Protein AF-A0A509ENN7-F1 (afdb_monomer_lite)

Radius of gyration: 26.58 Å; chains: 1; bounding box: 82×74×57 Å

Organism: NCBI:txid2584084

Foldseek 3Di:
DDDDDDDDDDDDDDDDDDDDDDDDDDDDDDDDDPDPPPPPDPDPDDDDDDDQPLLVLLVVLQVLQLVVLVPDPVSVVCNVVSLVVSLVVLVPDQLLSQLDPSNLLSLLLSCLVPNPQPSLVVNVVSVNHDPVSNLVSVLSNCLRVVVLVSNLVSLVVDQLVPDPLSRSLSSLQSNLVSCCVPCVVSSLVSLVRSCVSHPSGVSVVSSLVVNLVSCVVVVVVVVNVVSVVD

Secondary structure (DSSP, 8-state):
-------------------PPPPPP------------PPPPP-PPPP-PPPPHHHHHHHHHHHHHHHHHTT-HHHHHHHHHHHHHHHHHHTTS-GGGGGSHHHHHHHHHHIIIII-SHHHHHHHHTT---TTTHHHHHHHHHHHTT-HHHHHHHHTTS-GGGS-HHHHHHHHHHHHHHHTTT-HHHHHHHHHHHHHHSTTSHHHHHHHHHHHHHHHHHT-HHHHHHHHT-

Structure (mmCIF, N/CA/C/O backbone):
data_AF-A0A509ENN7-F1
#
_entry.id   AF-A0A509ENN7-F1
#
loop_
_atom_site.group_PDB
_atom_site.id
_atom_site.type_symbol
_atom_site.label_atom_id
_atom_site.label_alt_id
_atom_site.label_comp_id
_atom_site.label_asym_id
_atom_site.label_entity_id
_atom_site.label_seq_id
_atom_site.pdbx_PDB_ins_code
_atom_site.Cartn_x
_atom_site.Cartn_y
_atom_site.Cartn_z
_atom_site.occupancy
_atom_site.B_iso_or_equiv
_atom_site.auth_seq_id
_atom_site.auth_comp_id
_atom_site.auth_asym_id
_atom_site.auth_atom_id
_atom_site.pdbx_PDB_model_num
ATOM 1 N N . MET A 1 1 ? 65.511 -5.792 -31.945 1.00 46.94 1 MET A N 1
ATOM 2 C CA . MET A 1 1 ? 65.441 -7.200 -31.490 1.00 46.94 1 MET A CA 1
ATOM 3 C C . MET A 1 1 ? 64.075 -7.771 -31.849 1.00 46.94 1 MET A C 1
ATOM 5 O O . MET A 1 1 ? 63.072 -7.133 -31.563 1.00 46.94 1 MET A O 1
ATOM 9 N N . ARG A 1 2 ? 64.055 -8.905 -32.562 1.00 41.91 2 ARG A N 1
ATOM 10 C CA . ARG A 1 2 ? 62.859 -9.688 -32.936 1.00 41.91 2 ARG A CA 1
ATOM 11 C C . ARG A 1 2 ? 62.344 -10.512 -31.731 1.00 41.91 2 ARG A C 1
ATOM 13 O O . ARG A 1 2 ? 63.157 -10.821 -30.864 1.00 41.91 2 ARG A O 1
ATOM 20 N N . PRO A 1 3 ? 61.052 -10.899 -31.695 1.00 63.72 3 PRO A N 1
ATOM 21 C CA . PRO A 1 3 ? 60.453 -11.724 -30.637 1.00 63.72 3 PRO A CA 1
ATOM 22 C C . PRO A 1 3 ? 60.576 -13.235 -30.936 1.00 63.72 3 PRO A C 1
ATOM 24 O O . PRO A 1 3 ? 60.914 -13.611 -32.061 1.00 63.72 3 PRO A O 1
ATOM 27 N N . PRO A 1 4 ? 60.204 -14.110 -29.983 1.00 54.59 4 PRO A N 1
ATOM 28 C CA . PRO A 1 4 ? 59.212 -15.154 -30.304 1.00 54.59 4 PRO A CA 1
ATOM 29 C C . PRO A 1 4 ? 58.189 -15.343 -29.155 1.00 54.59 4 PRO A C 1
ATOM 31 O O . PRO A 1 4 ? 58.533 -15.189 -27.993 1.00 54.59 4 PRO A O 1
ATOM 34 N N . ARG A 1 5 ? 56.868 -15.464 -29.361 1.00 46.81 5 ARG A N 1
ATOM 35 C CA . ARG A 1 5 ? 56.013 -16.453 -30.067 1.00 46.81 5 ARG A CA 1
ATOM 36 C C . ARG A 1 5 ? 55.874 -17.835 -29.384 1.00 46.81 5 ARG A C 1
ATOM 38 O O . ARG A 1 5 ? 56.786 -18.643 -29.470 1.00 46.81 5 ARG A O 1
ATOM 45 N N . ARG A 1 6 ? 54.610 -18.112 -28.988 1.00 43.75 6 ARG A N 1
ATOM 46 C CA . ARG A 1 6 ? 53.888 -19.408 -28.825 1.00 43.75 6 ARG A CA 1
ATOM 47 C C . ARG A 1 6 ? 54.177 -20.154 -27.502 1.00 43.75 6 ARG A C 1
ATOM 49 O O . ARG A 1 6 ? 55.302 -20.153 -27.046 1.00 43.75 6 ARG A O 1
ATOM 56 N N . LEU A 1 7 ? 53.200 -20.741 -26.802 1.00 44.97 7 LEU A N 1
ATOM 57 C CA . LEU A 1 7 ? 52.234 -21.745 -27.263 1.00 44.97 7 LEU A CA 1
ATOM 58 C C . LEU A 1 7 ? 50.896 -21.698 -26.491 1.00 44.97 7 LEU A C 1
ATOM 60 O O . LEU A 1 7 ? 50.866 -21.562 -25.273 1.00 44.97 7 LEU A O 1
ATOM 64 N N . ILE A 1 8 ? 49.810 -21.917 -27.232 1.00 45.69 8 ILE A N 1
ATOM 65 C CA . ILE A 1 8 ? 48.502 -22.382 -26.756 1.00 45.69 8 ILE A CA 1
ATOM 66 C C . ILE A 1 8 ? 48.623 -23.882 -26.464 1.00 45.69 8 ILE A C 1
ATOM 68 O O . ILE A 1 8 ? 49.061 -24.612 -27.351 1.00 45.69 8 ILE A O 1
ATOM 72 N N . ILE A 1 9 ? 48.173 -24.348 -25.295 1.00 44.34 9 ILE A N 1
ATOM 73 C CA . ILE A 1 9 ? 47.721 -25.734 -25.102 1.00 44.34 9 ILE A CA 1
ATOM 74 C C . ILE A 1 9 ? 46.447 -25.714 -24.255 1.00 44.34 9 ILE A C 1
ATOM 76 O O . ILE A 1 9 ? 46.460 -25.381 -23.074 1.00 44.34 9 ILE A O 1
ATOM 80 N N . ALA A 1 10 ? 45.347 -26.091 -24.900 1.00 39.00 10 ALA A N 1
ATOM 81 C CA . ALA A 1 10 ? 44.116 -26.513 -24.264 1.00 39.00 10 ALA A CA 1
ATOM 82 C C . ALA A 1 10 ? 44.320 -27.879 -23.593 1.00 39.00 10 ALA A C 1
ATOM 84 O O . ALA A 1 10 ? 44.872 -28.788 -24.214 1.00 39.00 10 ALA A O 1
ATOM 85 N N . ARG A 1 11 ? 43.803 -28.061 -22.374 1.00 42.41 11 ARG A N 1
ATOM 86 C CA . ARG A 1 11 ? 43.434 -29.388 -21.872 1.00 42.41 11 ARG A CA 1
ATOM 87 C C . ARG A 1 11 ? 42.094 -29.348 -21.148 1.00 42.41 11 ARG A C 1
ATOM 89 O O . ARG A 1 11 ? 41.958 -28.849 -20.040 1.00 42.41 11 ARG A O 1
ATOM 96 N N . LEU A 1 12 ? 41.133 -29.907 -21.871 1.00 36.72 12 LEU A N 1
ATOM 97 C CA . LEU A 1 12 ? 39.909 -30.550 -21.426 1.00 36.72 12 LEU A CA 1
ATOM 98 C C . LEU A 1 12 ? 40.194 -31.486 -20.233 1.00 36.72 12 LEU A C 1
ATOM 100 O O . LEU A 1 12 ? 41.087 -32.328 -20.330 1.00 36.72 12 LEU A O 1
ATOM 104 N N . ALA A 1 13 ? 39.415 -31.388 -19.157 1.00 40.47 13 ALA A N 1
ATOM 105 C CA . ALA A 1 13 ? 39.250 -32.472 -18.190 1.00 40.47 13 ALA A CA 1
ATOM 106 C C . ALA A 1 13 ? 37.864 -32.370 -17.539 1.00 40.47 13 ALA A C 1
ATOM 108 O O . ALA A 1 13 ? 37.635 -31.629 -16.589 1.00 40.47 13 ALA A O 1
ATOM 109 N N . LEU A 1 14 ? 36.942 -33.119 -18.135 1.00 37.75 14 LEU A N 1
ATOM 110 C CA . LEU A 1 14 ? 35.661 -33.545 -17.595 1.00 37.75 14 LEU A CA 1
ATOM 111 C C . LEU A 1 14 ? 35.924 -34.459 -16.385 1.00 37.75 14 LEU A C 1
ATOM 113 O O . LEU A 1 14 ? 36.575 -35.489 -16.551 1.00 37.75 14 LEU A O 1
ATOM 117 N N . ILE A 1 15 ? 35.411 -34.128 -15.197 1.00 45.91 15 ILE A N 1
ATOM 118 C CA . ILE A 1 15 ? 35.249 -35.108 -14.114 1.00 45.91 15 ILE A CA 1
ATOM 119 C C . ILE A 1 15 ? 33.795 -35.078 -13.660 1.00 45.91 15 ILE A C 1
ATOM 121 O O . ILE A 1 15 ? 33.272 -34.066 -13.197 1.00 45.91 15 ILE A O 1
ATOM 125 N N . ALA A 1 16 ? 33.161 -36.220 -13.885 1.00 37.31 16 ALA A N 1
ATOM 126 C CA . ALA A 1 16 ? 31.793 -36.544 -13.564 1.00 37.31 16 ALA A CA 1
ATOM 127 C C . ALA A 1 16 ? 31.642 -36.974 -12.096 1.00 37.31 16 ALA A C 1
ATOM 129 O O . ALA A 1 16 ? 32.538 -37.591 -11.531 1.00 37.31 16 ALA A O 1
ATOM 130 N N . GLY A 1 17 ? 30.445 -36.728 -11.558 1.00 35.81 17 GLY A N 1
ATOM 131 C CA . GLY A 1 17 ? 29.729 -37.677 -10.706 1.00 35.81 17 GLY A CA 1
ATOM 132 C C . GLY A 1 17 ? 30.190 -37.826 -9.258 1.00 35.81 17 GLY A C 1
ATOM 133 O O . GLY A 1 17 ? 31.050 -38.643 -8.954 1.00 35.81 17 GLY A O 1
ATOM 134 N N . LEU A 1 18 ? 29.471 -37.174 -8.341 1.00 39.00 18 LEU A N 1
ATOM 135 C CA . LEU A 1 18 ? 29.284 -37.710 -6.993 1.00 39.00 18 LEU A CA 1
ATOM 136 C C . LEU A 1 18 ? 27.818 -37.528 -6.576 1.00 39.00 18 LEU A C 1
ATOM 138 O O . LEU A 1 18 ? 27.430 -36.519 -5.993 1.00 39.00 18 LEU A O 1
ATOM 142 N N . ALA A 1 19 ? 26.989 -38.506 -6.942 1.00 38.34 19 ALA A N 1
ATOM 143 C CA . ALA A 1 19 ? 25.648 -38.660 -6.396 1.00 38.34 19 ALA A CA 1
ATOM 144 C C . ALA A 1 19 ? 25.764 -39.333 -5.020 1.00 38.34 19 ALA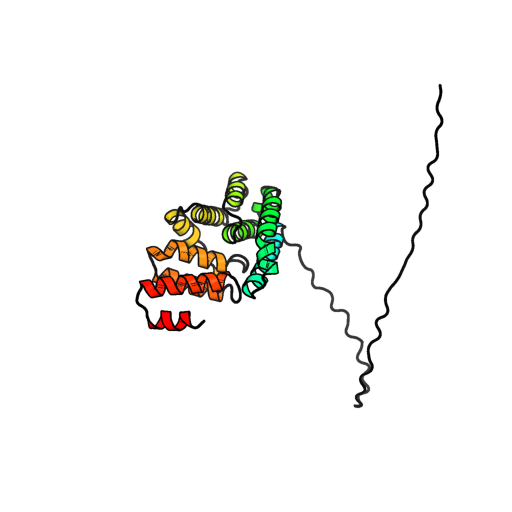 A C 1
ATOM 146 O O . ALA A 1 19 ? 26.214 -40.472 -4.910 1.00 38.34 19 ALA A O 1
ATOM 147 N N . MET A 1 20 ? 25.386 -38.604 -3.971 1.00 46.25 20 MET A N 1
ATOM 148 C CA . MET A 1 20 ? 25.235 -39.130 -2.615 1.00 46.25 20 MET A CA 1
ATOM 149 C C . MET A 1 20 ? 24.020 -40.066 -2.554 1.00 46.25 20 MET A C 1
ATOM 151 O O . MET A 1 20 ? 22.892 -39.636 -2.790 1.00 46.25 20 MET A O 1
ATOM 155 N N . LEU A 1 21 ? 24.257 -41.338 -2.219 1.00 38.25 21 LEU A N 1
ATOM 156 C CA . LEU A 1 21 ? 23.221 -42.288 -1.814 1.00 38.25 21 LEU A CA 1
ATOM 157 C C . LEU A 1 21 ? 22.742 -41.938 -0.396 1.00 38.25 21 LEU A C 1
ATOM 159 O O . LEU A 1 21 ? 23.508 -42.049 0.558 1.00 38.25 21 LEU A O 1
ATOM 163 N N . ALA A 1 22 ? 21.468 -41.575 -0.251 1.00 43.06 22 ALA A N 1
ATOM 164 C CA . ALA A 1 22 ? 20.771 -41.596 1.031 1.00 43.06 22 ALA A CA 1
ATOM 165 C C . ALA A 1 22 ? 20.005 -42.924 1.155 1.00 43.06 22 ALA A C 1
ATOM 167 O O . ALA A 1 22 ? 19.136 -43.222 0.337 1.00 43.06 22 ALA A O 1
ATOM 168 N N . ALA A 1 23 ? 20.346 -43.729 2.160 1.00 42.28 23 ALA A N 1
ATOM 169 C CA . ALA A 1 23 ? 19.619 -44.946 2.518 1.00 42.28 23 ALA A CA 1
ATOM 170 C C . ALA A 1 23 ? 18.394 -44.604 3.391 1.00 42.28 23 ALA A C 1
ATOM 172 O O . ALA A 1 23 ? 18.530 -43.759 4.281 1.00 42.28 23 ALA A O 1
ATOM 173 N N . PRO A 1 24 ? 17.225 -45.249 3.215 1.00 43.53 24 PRO A N 1
ATOM 174 C CA . PRO A 1 24 ? 16.128 -45.105 4.158 1.00 43.53 24 PRO A CA 1
ATOM 175 C C . PRO A 1 24 ? 16.189 -46.173 5.260 1.00 43.53 24 PRO A C 1
ATOM 177 O O . PRO A 1 24 ? 16.574 -47.321 5.041 1.00 43.53 24 PRO A O 1
ATOM 180 N N . ALA A 1 25 ? 15.801 -45.749 6.460 1.00 40.16 25 ALA A N 1
ATOM 181 C CA . ALA A 1 25 ? 15.673 -46.562 7.659 1.00 40.16 25 ALA A CA 1
ATOM 182 C C . ALA A 1 25 ? 14.495 -47.547 7.551 1.00 40.16 25 ALA A C 1
ATOM 184 O O . ALA A 1 25 ? 13.401 -47.183 7.119 1.00 40.16 25 ALA A O 1
ATOM 185 N N . GLN A 1 26 ? 14.723 -48.789 7.980 1.00 34.47 26 GLN A N 1
ATOM 186 C CA . GLN A 1 26 ? 13.722 -49.852 8.037 1.00 34.47 26 GLN A CA 1
ATOM 187 C C . GLN A 1 26 ? 12.837 -49.658 9.282 1.00 34.47 26 GLN A C 1
ATOM 189 O O . GLN A 1 26 ? 13.320 -49.773 10.407 1.00 34.47 26 GLN A O 1
ATOM 194 N N . ALA A 1 27 ? 11.547 -49.381 9.089 1.00 37.50 27 ALA A N 1
ATOM 195 C CA . ALA A 1 27 ? 10.524 -49.535 10.121 1.00 37.50 27 ALA A CA 1
ATOM 196 C C . ALA A 1 27 ? 9.742 -50.820 9.823 1.00 37.50 27 ALA A C 1
ATOM 198 O O . ALA A 1 27 ? 9.163 -50.965 8.748 1.00 37.50 27 ALA A O 1
ATOM 199 N N . ALA A 1 28 ? 9.792 -51.766 10.759 1.00 42.19 28 ALA A N 1
ATOM 200 C CA . ALA A 1 28 ? 9.055 -53.020 10.713 1.00 42.19 28 ALA A CA 1
ATOM 201 C C . ALA A 1 28 ? 7.601 -52.800 11.160 1.00 42.19 28 ALA A C 1
ATOM 203 O O . ALA A 1 28 ? 7.352 -52.150 12.175 1.00 42.19 28 ALA A O 1
ATOM 204 N N . GLY A 1 29 ? 6.662 -53.365 10.405 1.00 36.81 29 GLY A N 1
ATOM 205 C CA . GLY A 1 29 ? 5.238 -53.400 10.718 1.00 36.81 29 GLY A CA 1
ATOM 206 C C . GLY A 1 29 ? 4.550 -54.419 9.817 1.00 36.81 29 GLY A C 1
ATOM 207 O O . GLY A 1 29 ? 4.291 -54.137 8.651 1.00 36.81 29 GLY A O 1
ATOM 208 N N . ASP A 1 30 ? 4.328 -55.613 10.362 1.00 41.16 30 ASP A N 1
ATOM 209 C CA . ASP A 1 30 ? 3.662 -56.744 9.718 1.00 41.16 30 ASP A CA 1
ATOM 210 C C . ASP A 1 30 ? 2.180 -56.452 9.434 1.00 41.16 30 ASP A C 1
ATOM 212 O O . ASP A 1 30 ? 1.460 -55.946 10.296 1.00 41.16 30 ASP A O 1
ATOM 216 N N . GLY A 1 31 ? 1.694 -56.832 8.247 1.00 35.78 31 GLY A N 1
ATOM 217 C CA . GLY A 1 31 ? 0.264 -56.787 7.933 1.00 35.78 31 GLY A CA 1
ATOM 218 C C . GLY A 1 31 ? -0.056 -57.037 6.461 1.00 35.78 31 GLY A C 1
ATOM 219 O O . GLY A 1 31 ? 0.063 -56.140 5.639 1.00 35.78 31 GLY A O 1
ATOM 220 N N . HIS A 1 32 ? -0.460 -58.271 6.159 1.00 45.69 32 HIS A N 1
ATOM 221 C CA . HIS A 1 32 ? -0.853 -58.837 4.864 1.00 45.69 32 HIS A CA 1
ATOM 222 C C . HIS A 1 32 ? -1.538 -57.903 3.847 1.00 45.69 32 HIS A C 1
ATOM 224 O O . HIS A 1 32 ? -2.576 -57.303 4.121 1.00 45.69 32 HIS A O 1
ATOM 230 N N . GLY A 1 33 ? -1.025 -57.944 2.616 1.00 40.00 33 GLY A N 1
ATOM 231 C CA . GLY A 1 33 ? -1.678 -57.443 1.413 1.00 40.00 33 GLY A CA 1
ATOM 232 C C . GLY A 1 33 ? -0.758 -57.606 0.207 1.00 40.00 33 GLY A C 1
ATOM 233 O O . GLY A 1 33 ? 0.073 -56.739 -0.047 1.00 40.00 33 GLY A O 1
ATOM 234 N N . ASP A 1 34 ? -0.898 -58.713 -0.527 1.00 47.56 34 ASP A N 1
ATOM 235 C CA . ASP A 1 34 ? -0.261 -58.913 -1.834 1.00 47.56 34 ASP A CA 1
ATOM 236 C C . ASP A 1 34 ? -0.873 -57.940 -2.850 1.00 47.56 34 ASP A C 1
ATOM 238 O O . ASP A 1 34 ? -1.789 -58.255 -3.608 1.00 47.56 34 ASP A O 1
ATOM 242 N N . GLY A 1 35 ? -0.384 -56.708 -2.822 1.00 45.94 35 GLY A N 1
ATOM 243 C CA . GLY A 1 35 ? -0.644 -55.688 -3.816 1.00 45.94 35 GLY A CA 1
ATOM 244 C C . GLY A 1 35 ? 0.689 -55.092 -4.215 1.00 45.94 35 GLY A C 1
ATOM 245 O O . GLY A 1 35 ? 1.229 -54.251 -3.500 1.00 45.94 35 GLY A O 1
ATOM 246 N N . HIS A 1 36 ? 1.223 -55.513 -5.361 1.00 50.34 36 HIS A N 1
ATOM 247 C CA . HIS A 1 36 ? 2.270 -54.771 -6.054 1.00 50.34 36 HIS A CA 1
ATOM 248 C C . HIS A 1 36 ? 1.691 -53.415 -6.484 1.00 50.34 36 HIS A C 1
ATOM 250 O O . HIS A 1 36 ? 1.251 -53.238 -7.617 1.00 50.34 36 HIS A O 1
ATOM 256 N N . GLY A 1 37 ? 1.628 -52.471 -5.545 1.00 55.72 37 GLY A N 1
ATOM 257 C CA . GLY A 1 37 ? 1.340 -51.077 -5.823 1.00 55.72 37 GLY A CA 1
ATOM 258 C C . GLY A 1 37 ? 2.486 -50.526 -6.652 1.00 55.72 37 GLY A C 1
ATOM 259 O O . GLY A 1 37 ? 3.607 -50.398 -6.162 1.00 55.72 37 GLY A O 1
ATOM 260 N N . GLU A 1 38 ? 2.207 -50.266 -7.925 1.00 59.53 38 GLU A N 1
ATOM 261 C CA . GLU A 1 38 ? 3.112 -49.586 -8.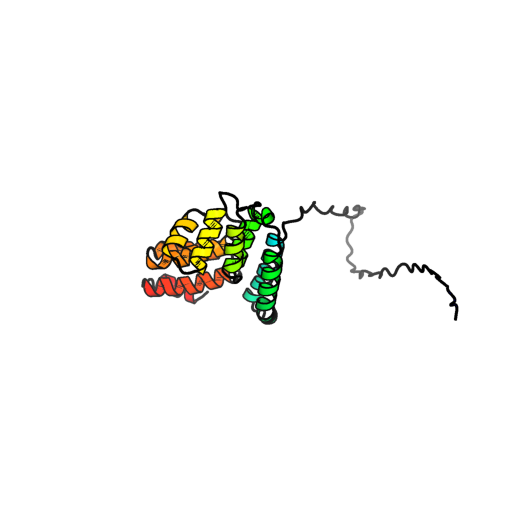842 1.00 59.53 38 GLU A CA 1
ATOM 262 C C . GLU A 1 38 ? 3.648 -48.313 -8.156 1.00 59.53 38 GLU A C 1
ATOM 264 O O . GLU A 1 38 ? 2.860 -47.586 -7.537 1.00 59.53 38 GLU A O 1
ATOM 269 N N . PRO A 1 39 ? 4.970 -48.050 -8.186 1.00 65.31 39 PRO A N 1
ATOM 270 C CA . PRO A 1 39 ? 5.529 -46.871 -7.538 1.00 65.31 39 PRO A CA 1
ATOM 271 C C . PRO A 1 39 ? 4.793 -45.620 -8.037 1.00 65.31 39 PRO A C 1
ATOM 273 O O . PRO A 1 39 ? 4.507 -45.529 -9.237 1.00 65.31 39 PRO A O 1
ATOM 276 N N . PRO A 1 40 ? 4.452 -44.667 -7.147 1.00 65.38 40 PRO A N 1
ATOM 277 C CA . PRO A 1 40 ? 3.677 -43.498 -7.531 1.00 65.38 40 PRO A CA 1
ATOM 278 C C . PRO A 1 40 ? 4.371 -42.801 -8.698 1.00 65.38 40 PRO A C 1
ATOM 280 O O . PRO A 1 40 ? 5.557 -42.467 -8.624 1.00 65.38 40 PRO A O 1
ATOM 283 N N . LYS A 1 41 ? 3.631 -42.632 -9.799 1.00 76.69 41 LYS A N 1
ATOM 284 C CA . LYS A 1 41 ? 4.142 -41.975 -11.002 1.00 76.69 41 LYS A CA 1
ATOM 285 C C . LYS A 1 41 ? 4.677 -40.592 -10.615 1.00 76.69 41 LYS A C 1
ATOM 287 O O . LYS A 1 41 ? 4.004 -39.901 -9.844 1.00 76.69 41 LYS A O 1
ATOM 292 N N . PRO A 1 42 ? 5.857 -40.183 -11.120 1.00 75.75 42 PRO A N 1
ATOM 293 C CA . PRO A 1 42 ? 6.384 -38.851 -10.868 1.00 75.75 42 PRO A CA 1
ATOM 294 C C . PRO A 1 42 ? 5.312 -37.809 -11.181 1.00 75.75 42 PRO A C 1
ATOM 296 O O . PRO A 1 42 ? 4.787 -37.778 -12.293 1.00 75.75 42 PRO A O 1
ATOM 299 N N . VAL A 1 43 ? 4.948 -37.000 -10.184 1.00 77.19 43 VAL A N 1
ATOM 300 C CA . VAL A 1 43 ? 3.990 -35.912 -10.376 1.00 77.19 43 VAL A CA 1
ATOM 301 C C . VAL A 1 43 ? 4.654 -34.908 -11.307 1.00 77.19 43 VAL A C 1
ATOM 303 O O . VAL A 1 43 ? 5.631 -34.258 -10.934 1.00 77.19 43 VAL A O 1
ATOM 306 N N . GLU A 1 44 ? 4.159 -34.833 -12.538 1.00 79.88 44 GLU A N 1
ATOM 307 C CA . GLU A 1 44 ? 4.621 -33.864 -13.519 1.00 79.88 44 GLU A CA 1
ATOM 308 C C . GLU A 1 44 ? 4.379 -32.456 -12.968 1.00 79.88 44 GLU A C 1
ATOM 310 O O . GLU A 1 44 ? 3.267 -32.108 -12.560 1.00 79.88 44 GLU A O 1
ATOM 315 N N . ALA A 1 45 ? 5.446 -31.662 -12.883 1.00 73.06 45 ALA A N 1
ATOM 316 C CA . ALA A 1 45 ? 5.346 -30.305 -12.378 1.00 73.06 45 ALA A CA 1
ATOM 317 C C . ALA A 1 45 ? 4.442 -29.496 -13.314 1.00 73.06 45 ALA A C 1
ATOM 319 O O . ALA A 1 45 ? 4.721 -29.382 -14.508 1.00 73.06 45 ALA A O 1
ATOM 320 N N . LEU A 1 46 ? 3.368 -28.925 -12.763 1.00 72.94 46 LEU A N 1
ATOM 321 C CA . LEU A 1 46 ? 2.485 -28.049 -13.524 1.00 72.94 46 LEU A CA 1
ATOM 322 C C . LEU A 1 46 ? 3.307 -26.902 -14.135 1.00 72.94 46 LEU A C 1
ATOM 324 O O . LEU A 1 46 ? 4.152 -26.326 -13.440 1.00 72.94 46 LEU A O 1
ATOM 328 N N . PRO A 1 47 ? 3.075 -26.547 -15.409 1.00 68.50 47 PRO A N 1
ATOM 329 C CA . PRO A 1 47 ? 3.809 -25.470 -16.052 1.00 68.50 47 PRO A CA 1
ATOM 330 C C . PRO A 1 47 ? 3.560 -24.153 -15.307 1.00 68.50 47 PRO A C 1
ATOM 332 O O . PRO A 1 47 ? 2.422 -23.705 -15.169 1.00 68.50 47 PRO A O 1
ATOM 335 N N . VAL A 1 48 ? 4.635 -23.523 -14.823 1.00 71.31 48 VAL A N 1
ATOM 336 C CA . VAL A 1 48 ? 4.582 -22.205 -14.178 1.00 71.31 48 VAL A CA 1
ATOM 337 C C . VAL A 1 48 ? 5.018 -21.151 -15.187 1.00 71.31 48 VAL A C 1
ATOM 339 O O . VAL A 1 48 ? 6.177 -21.121 -15.600 1.00 71.31 48 VAL A O 1
ATOM 342 N N . THR A 1 49 ? 4.103 -20.264 -15.574 1.00 73.06 49 THR A N 1
ATOM 343 C CA . THR A 1 49 ? 4.433 -19.120 -16.433 1.00 73.06 49 THR A CA 1
ATOM 344 C C . THR A 1 49 ? 5.334 -18.141 -15.668 1.00 73.06 49 THR A C 1
ATOM 346 O O . THR A 1 49 ? 4.963 -17.720 -14.565 1.00 73.06 49 THR A O 1
ATOM 349 N N . PRO A 1 50 ? 6.501 -17.745 -16.213 1.00 74.81 50 PRO A N 1
ATOM 350 C CA . PRO A 1 50 ? 7.360 -16.751 -15.580 1.00 74.81 50 PRO A CA 1
ATOM 351 C C . PRO A 1 50 ? 6.617 -15.424 -15.396 1.00 74.81 50 PRO A C 1
ATOM 353 O O . PRO A 1 50 ? 5.992 -14.921 -16.330 1.00 74.81 50 PRO A O 1
ATOM 356 N N . ARG A 1 51 ? 6.684 -14.845 -14.194 1.00 85.50 51 ARG A N 1
ATOM 357 C CA . ARG A 1 51 ? 6.089 -13.530 -13.914 1.00 85.50 51 ARG A CA 1
ATOM 358 C C . ARG A 1 51 ? 7.065 -12.412 -14.267 1.00 85.50 51 ARG A C 1
ATOM 360 O O . ARG A 1 51 ? 8.277 -12.616 -14.307 1.00 85.50 51 ARG A O 1
ATOM 367 N N . GLY A 1 52 ? 6.525 -11.214 -14.493 1.00 93.31 52 GLY A N 1
ATOM 368 C CA . GLY A 1 52 ? 7.329 -10.016 -14.724 1.00 93.31 52 GLY A CA 1
ATOM 369 C C . GLY A 1 52 ? 8.245 -9.695 -13.539 1.00 93.31 52 GLY A C 1
ATOM 370 O O . GLY A 1 52 ? 7.893 -9.930 -12.380 1.00 93.31 52 GLY A O 1
ATOM 371 N N . LEU A 1 53 ? 9.418 -9.121 -13.829 1.00 96.62 53 LEU A N 1
ATOM 372 C CA . LEU A 1 53 ? 10.417 -8.770 -12.815 1.00 96.62 53 LEU A CA 1
ATOM 373 C C . LEU A 1 53 ? 9.835 -7.932 -11.654 1.00 96.62 53 LEU A C 1
ATOM 375 O O . LEU A 1 53 ? 10.115 -8.280 -10.505 1.00 96.62 53 LEU A O 1
ATOM 379 N N . PRO A 1 54 ? 9.000 -6.891 -11.883 1.00 98.00 54 PRO A N 1
ATOM 380 C CA . PRO A 1 54 ? 8.405 -6.136 -10.780 1.00 98.00 54 PRO A CA 1
ATOM 381 C C . PRO A 1 54 ? 7.568 -6.984 -9.823 1.00 98.00 54 PRO A C 1
ATOM 383 O O . PRO A 1 54 ? 7.671 -6.825 -8.608 1.00 98.00 54 PRO A O 1
ATOM 386 N N . VAL A 1 55 ? 6.792 -7.927 -10.358 1.00 97.81 55 VAL A N 1
ATOM 387 C CA . VAL A 1 55 ? 5.957 -8.830 -9.559 1.00 97.81 55 VAL A CA 1
ATOM 388 C C . VAL A 1 55 ? 6.821 -9.726 -8.667 1.00 97.81 55 VAL A C 1
ATOM 390 O O . VAL A 1 55 ? 6.522 -9.885 -7.482 1.00 97.81 55 VAL A O 1
ATOM 393 N N . GLU A 1 56 ? 7.911 -10.285 -9.198 1.00 97.25 56 GLU A N 1
ATOM 394 C CA . GLU A 1 56 ? 8.808 -11.158 -8.425 1.00 97.25 56 GLU A CA 1
ATOM 395 C C . GLU A 1 56 ? 9.572 -10.406 -7.325 1.00 97.25 56 GLU A C 1
ATOM 397 O O . GLU A 1 56 ? 9.706 -10.898 -6.199 1.00 97.25 56 GLU A O 1
ATOM 402 N N . LEU A 1 57 ? 10.033 -9.186 -7.612 1.00 97.88 57 LEU A N 1
ATOM 403 C CA . LEU A 1 57 ? 10.721 -8.356 -6.622 1.00 97.88 57 LEU A CA 1
ATOM 404 C C . LEU A 1 57 ? 9.790 -7.969 -5.467 1.00 97.88 57 LEU A C 1
ATOM 406 O O . LEU A 1 57 ? 10.169 -8.089 -4.301 1.00 97.88 57 LEU A O 1
ATOM 410 N N . VAL A 1 58 ? 8.552 -7.575 -5.770 1.00 97.50 58 VAL A N 1
ATOM 411 C CA . VAL A 1 58 ? 7.557 -7.230 -4.744 1.00 97.50 58 VAL A CA 1
ATOM 412 C C . VAL A 1 58 ? 7.171 -8.441 -3.910 1.00 97.50 58 VAL A C 1
ATOM 414 O O . VAL A 1 58 ? 7.118 -8.340 -2.686 1.00 97.50 58 VAL A O 1
ATOM 417 N N . ARG A 1 59 ? 6.996 -9.612 -4.531 1.00 96.25 59 ARG A N 1
ATOM 418 C CA . ARG A 1 59 ? 6.768 -10.853 -3.781 1.00 96.25 59 ARG A CA 1
ATOM 419 C C . ARG A 1 59 ? 7.924 -11.156 -2.828 1.00 96.25 59 ARG A C 1
ATOM 421 O O . ARG A 1 59 ? 7.692 -11.574 -1.698 1.00 96.25 59 ARG A O 1
ATOM 428 N N . THR A 1 60 ? 9.162 -10.922 -3.257 1.00 96.81 60 THR A N 1
ATOM 429 C CA . THR A 1 60 ? 10.350 -11.116 -2.410 1.00 96.81 60 THR A CA 1
ATOM 430 C C . THR A 1 60 ? 10.333 -10.185 -1.194 1.00 96.81 60 THR A C 1
ATOM 432 O O . THR A 1 60 ? 10.614 -10.630 -0.079 1.00 96.81 60 THR A O 1
ATOM 435 N N . LEU A 1 61 ? 9.957 -8.915 -1.384 1.00 97.31 61 LEU A N 1
ATOM 436 C CA . LEU A 1 61 ? 9.770 -7.964 -0.284 1.00 97.31 61 LEU A CA 1
ATOM 437 C C . LEU A 1 61 ? 8.691 -8.433 0.695 1.00 97.31 61 LEU A C 1
ATOM 439 O O . LEU A 1 61 ? 8.924 -8.428 1.901 1.00 97.31 61 LEU A O 1
ATOM 443 N N . GLN A 1 62 ? 7.548 -8.884 0.187 1.00 95.94 62 GLN A N 1
ATOM 444 C CA . GLN A 1 62 ? 6.425 -9.334 1.012 1.00 95.94 62 GLN A CA 1
ATOM 445 C C . GLN A 1 62 ? 6.790 -10.560 1.849 1.00 95.94 62 GLN A C 1
ATOM 447 O O . GLN A 1 62 ? 6.587 -10.558 3.055 1.00 95.94 62 GLN A O 1
ATOM 452 N N . LEU A 1 63 ? 7.482 -11.542 1.267 1.00 95.56 63 LEU A N 1
ATOM 453 C CA . LEU A 1 63 ? 7.983 -12.701 2.015 1.00 95.56 63 LEU A CA 1
ATOM 454 C C . LEU A 1 63 ? 8.968 -12.317 3.136 1.00 95.56 63 LEU A C 1
ATOM 456 O O . LEU A 1 63 ? 9.066 -13.004 4.158 1.00 95.56 63 LEU A O 1
ATOM 460 N N . LEU A 1 64 ? 9.738 -11.238 2.963 1.00 96.50 64 LEU A N 1
ATOM 461 C CA . LEU A 1 64 ? 10.556 -10.682 4.040 1.00 96.50 64 LEU A CA 1
ATOM 462 C C . LEU A 1 64 ? 9.676 -10.016 5.111 1.00 96.50 64 LEU A C 1
ATOM 464 O O . LEU A 1 64 ? 9.885 -10.263 6.297 1.00 96.50 64 LEU A O 1
ATOM 468 N N . GLN A 1 65 ? 8.681 -9.225 4.707 1.00 95.00 65 GLN A N 1
ATOM 469 C CA . GLN A 1 65 ? 7.749 -8.532 5.604 1.00 95.00 65 GLN A CA 1
ATOM 470 C C . GLN A 1 65 ? 6.863 -9.491 6.414 1.00 95.00 65 GLN A C 1
ATOM 472 O O . GLN A 1 65 ? 6.623 -9.249 7.592 1.00 95.00 65 GLN A O 1
ATOM 477 N N . ASP A 1 66 ? 6.473 -10.633 5.859 1.00 94.38 66 ASP A N 1
ATOM 478 C CA . ASP A 1 66 ? 5.711 -11.653 6.585 1.00 94.38 66 ASP A CA 1
ATOM 479 C C . ASP A 1 66 ? 6.556 -12.323 7.675 1.00 94.38 66 ASP A C 1
ATOM 481 O O . ASP A 1 66 ? 6.049 -12.774 8.701 1.00 94.38 66 ASP A O 1
ATOM 485 N N . ARG A 1 67 ? 7.875 -12.433 7.474 1.00 94.50 67 ARG A N 1
ATOM 486 C CA . ARG A 1 67 ? 8.789 -12.893 8.535 1.00 94.50 67 ARG A CA 1
ATOM 487 C C . ARG A 1 67 ? 8.940 -11.842 9.624 1.00 94.50 67 ARG A C 1
ATOM 489 O O . ARG A 1 67 ? 9.059 -12.199 10.792 1.00 94.50 67 ARG A O 1
ATOM 496 N N . ILE A 1 68 ? 8.928 -10.570 9.241 1.00 93.88 68 ILE A N 1
ATOM 497 C CA . ILE A 1 68 ? 8.926 -9.450 10.175 1.00 93.88 68 ILE A CA 1
ATOM 498 C C . ILE A 1 68 ? 7.658 -9.468 11.040 1.00 93.88 68 ILE A C 1
ATOM 500 O O . ILE A 1 68 ? 7.772 -9.396 12.259 1.00 93.88 68 ILE A O 1
ATOM 504 N N . ALA A 1 69 ? 6.477 -9.641 10.438 1.00 92.31 69 ALA A N 1
ATOM 505 C CA . ALA A 1 69 ? 5.211 -9.748 11.168 1.00 92.31 69 ALA A CA 1
ATOM 506 C C . ALA A 1 69 ? 5.227 -10.891 12.204 1.00 92.31 69 ALA A C 1
ATOM 508 O O . ALA A 1 69 ? 4.643 -10.776 13.273 1.00 92.31 69 ALA A O 1
ATOM 509 N N . ARG A 1 70 ? 5.993 -11.957 11.935 1.00 92.75 70 ARG A N 1
ATOM 510 C CA . ARG A 1 70 ? 6.237 -13.086 12.852 1.00 92.75 70 ARG A CA 1
ATOM 511 C C . ARG A 1 70 ? 7.407 -12.875 13.830 1.00 92.75 70 ARG A C 1
ATOM 513 O O . ARG A 1 70 ? 7.886 -13.837 14.423 1.00 92.75 70 ARG A O 1
ATOM 520 N N . GLY A 1 71 ? 7.904 -11.647 13.982 1.00 91.88 71 GLY A N 1
ATOM 521 C CA . GLY A 1 71 ? 8.923 -11.279 14.973 1.00 91.88 71 GLY A CA 1
ATOM 522 C C . GLY A 1 71 ? 10.383 -11.484 14.545 1.00 91.88 71 GLY A C 1
ATOM 523 O O . GLY A 1 71 ? 11.280 -11.462 15.388 1.00 91.88 71 GLY A O 1
ATOM 524 N N . SER A 1 72 ? 10.676 -11.686 13.255 1.00 95.00 72 SER A N 1
ATOM 525 C CA . SER A 1 72 ? 12.060 -11.881 12.800 1.00 95.00 72 SER A CA 1
ATOM 526 C C . SER A 1 72 ? 12.872 -10.577 12.800 1.00 95.00 72 SER A C 1
ATOM 528 O O . SER A 1 72 ? 12.791 -9.762 11.879 1.00 95.00 72 SER A O 1
ATOM 530 N N . THR A 1 73 ? 13.752 -10.419 13.788 1.00 91.00 73 THR A N 1
ATOM 531 C CA . THR A 1 73 ? 14.709 -9.299 13.880 1.00 91.00 73 THR A CA 1
ATOM 532 C C . THR A 1 73 ? 15.725 -9.278 12.738 1.00 91.00 73 THR A C 1
ATOM 534 O O . THR A 1 73 ? 16.049 -8.212 12.221 1.00 91.00 73 THR A O 1
ATOM 537 N N . GLN A 1 74 ? 16.192 -10.441 12.275 1.00 92.69 74 GLN A N 1
ATOM 538 C CA . GLN A 1 74 ? 17.080 -10.520 11.107 1.00 92.69 74 GLN A CA 1
ATOM 539 C C . GLN A 1 74 ? 16.391 -10.011 9.834 1.00 92.69 74 GLN A C 1
ATOM 541 O O . GLN A 1 74 ? 16.996 -9.281 9.048 1.00 92.69 74 GLN A O 1
ATOM 546 N N . ALA A 1 75 ? 15.109 -10.345 9.645 1.00 91.31 75 ALA A N 1
ATOM 547 C CA . ALA A 1 75 ? 14.344 -9.851 8.507 1.00 91.31 75 ALA A CA 1
ATOM 548 C C . ALA A 1 75 ? 14.167 -8.324 8.557 1.00 91.31 75 ALA A C 1
ATOM 550 O O . ALA A 1 75 ? 14.311 -7.662 7.528 1.00 91.31 75 ALA A O 1
ATOM 551 N N . HIS A 1 76 ? 13.945 -7.760 9.750 1.00 87.25 76 HIS A N 1
ATOM 552 C CA . HIS A 1 76 ? 13.890 -6.311 9.952 1.00 87.25 76 HIS A CA 1
ATOM 553 C C . HIS A 1 76 ? 15.183 -5.606 9.522 1.00 87.25 76 HIS A C 1
ATOM 555 O O . HIS A 1 76 ? 15.123 -4.608 8.804 1.00 87.25 76 HIS A O 1
ATOM 561 N N . LEU A 1 77 ? 16.352 -6.130 9.910 1.00 90.88 77 LEU A N 1
ATOM 562 C CA . LEU A 1 77 ? 17.650 -5.547 9.541 1.00 90.88 77 LEU A CA 1
ATOM 563 C C . LEU A 1 77 ? 17.883 -5.566 8.021 1.00 90.88 77 LEU A C 1
ATOM 565 O O . LEU A 1 77 ? 18.422 -4.611 7.460 1.00 90.88 77 LEU A O 1
ATOM 569 N N . ALA A 1 78 ? 17.435 -6.626 7.345 1.00 93.31 78 ALA A N 1
ATOM 570 C CA . ALA A 1 78 ? 17.596 -6.790 5.902 1.00 93.31 78 ALA A CA 1
ATOM 571 C C . ALA A 1 78 ? 16.626 -5.934 5.060 1.00 93.31 78 ALA A C 1
ATOM 573 O O . ALA A 1 78 ? 16.897 -5.677 3.885 1.00 93.31 78 ALA A O 1
ATOM 574 N N . GLN A 1 79 ? 15.506 -5.470 5.628 1.00 95.44 79 GLN A N 1
ATOM 575 C CA . GLN A 1 79 ? 14.427 -4.827 4.864 1.00 95.44 79 GLN A CA 1
ATOM 576 C C . GLN A 1 79 ? 14.883 -3.580 4.113 1.00 95.44 79 GLN A C 1
ATOM 578 O O . GLN A 1 79 ? 14.587 -3.434 2.928 1.00 95.44 79 GLN A O 1
ATOM 583 N N . ARG A 1 80 ? 15.629 -2.693 4.776 1.00 94.12 80 ARG A N 1
ATOM 584 C CA . ARG A 1 80 ? 16.087 -1.446 4.150 1.00 94.12 80 ARG A CA 1
ATOM 585 C C . ARG A 1 80 ? 16.993 -1.714 2.949 1.00 94.12 80 ARG A C 1
ATOM 587 O O . ARG A 1 80 ? 16.851 -1.060 1.923 1.00 94.12 80 ARG A O 1
ATOM 594 N N . GLN A 1 81 ? 17.902 -2.681 3.069 1.00 95.94 81 GLN A N 1
ATOM 595 C CA . GLN A 1 81 ? 18.796 -3.061 1.973 1.00 95.94 81 GLN A CA 1
ATOM 596 C C . GLN A 1 81 ? 18.013 -3.670 0.805 1.00 95.94 81 GLN A C 1
ATOM 598 O O . GLN A 1 81 ? 18.288 -3.348 -0.350 1.00 95.94 81 GLN A O 1
ATOM 603 N N . LEU A 1 82 ? 17.001 -4.495 1.100 1.00 97.00 82 LEU A N 1
ATOM 604 C CA . LEU A 1 82 ? 16.139 -5.070 0.072 1.00 97.00 82 LEU A CA 1
ATOM 605 C C . LEU A 1 82 ? 15.322 -3.996 -0.660 1.00 97.00 82 LEU A C 1
ATOM 607 O O . LEU A 1 82 ? 15.245 -4.042 -1.883 1.00 97.00 82 LEU A O 1
ATOM 611 N N . LEU A 1 83 ? 14.764 -3.012 0.054 1.00 97.31 83 LEU A N 1
ATOM 612 C CA . LEU A 1 83 ? 14.045 -1.890 -0.560 1.00 97.31 83 LEU A CA 1
ATOM 613 C C . LEU A 1 83 ? 14.932 -1.136 -1.558 1.00 97.31 83 LEU A C 1
ATOM 615 O O . LEU A 1 83 ? 14.529 -0.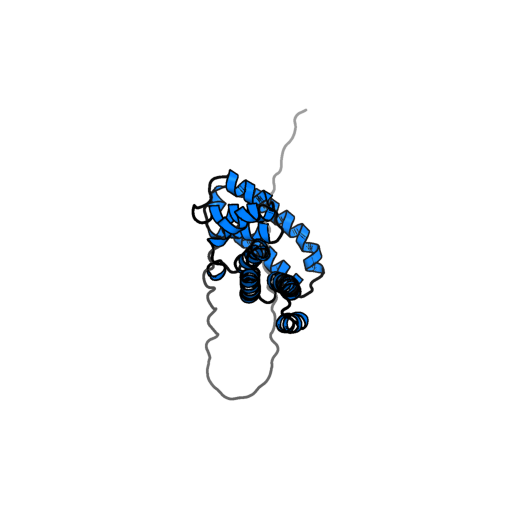958 -2.703 1.00 97.31 83 LEU A O 1
ATOM 619 N N . VAL A 1 84 ? 16.160 -0.782 -1.163 1.00 96.81 84 VAL A N 1
ATOM 620 C CA . VAL A 1 84 ? 17.124 -0.094 -2.043 1.00 96.81 84 VAL A CA 1
ATOM 621 C C . VAL A 1 84 ? 17.485 -0.951 -3.261 1.00 96.81 84 VAL A C 1
ATOM 623 O O . VAL A 1 84 ? 17.547 -0.448 -4.383 1.00 96.81 84 VAL A O 1
ATOM 626 N N . HIS A 1 85 ? 17.698 -2.258 -3.068 1.00 97.81 85 HIS A N 1
ATOM 627 C CA . HIS A 1 85 ? 17.984 -3.166 -4.178 1.00 97.81 85 HIS A CA 1
ATOM 628 C C . HIS A 1 85 ? 16.820 -3.232 -5.173 1.00 97.81 85 HIS A C 1
ATOM 630 O O . HIS A 1 85 ? 17.034 -3.140 -6.382 1.00 97.81 85 HIS A O 1
ATOM 636 N N . ILE A 1 86 ? 15.592 -3.380 -4.672 1.00 98.31 86 ILE A N 1
ATOM 637 C CA . ILE A 1 86 ? 14.394 -3.439 -5.509 1.00 98.31 86 ILE A CA 1
ATOM 638 C C . ILE A 1 86 ? 14.200 -2.115 -6.244 1.00 98.31 86 ILE A C 1
ATOM 640 O O . ILE A 1 86 ? 13.997 -2.141 -7.453 1.00 98.31 86 ILE A O 1
ATOM 644 N N . GLU A 1 87 ? 14.325 -0.974 -5.564 1.00 97.44 87 GLU A N 1
ATOM 645 C CA . GLU A 1 87 ? 14.201 0.344 -6.191 1.00 97.44 87 GLU A CA 1
ATOM 646 C C . GLU A 1 87 ? 15.175 0.492 -7.365 1.00 97.44 87 GLU A C 1
ATOM 648 O O . GLU A 1 87 ? 14.755 0.835 -8.467 1.00 97.44 87 GLU A O 1
ATOM 653 N N . SER A 1 88 ? 16.450 0.137 -7.173 1.00 97.25 88 SER A N 1
ATOM 654 C CA . SER A 1 88 ? 17.462 0.174 -8.235 1.00 97.25 88 SER A CA 1
ATOM 655 C C . SER A 1 88 ? 17.097 -0.718 -9.427 1.00 97.25 88 SER A C 1
ATOM 657 O O . SER A 1 88 ? 17.217 -0.297 -10.578 1.00 97.25 88 SER A O 1
ATOM 659 N N . ARG A 1 89 ? 16.607 -1.936 -9.173 1.00 98.25 89 ARG A N 1
ATOM 660 C CA . ARG A 1 89 ? 16.180 -2.871 -10.225 1.00 98.25 89 ARG A CA 1
ATOM 661 C C . ARG A 1 89 ? 14.961 -2.355 -10.989 1.00 98.25 89 ARG A C 1
ATOM 663 O O . ARG A 1 89 ? 14.943 -2.427 -12.213 1.00 98.25 89 ARG A O 1
ATOM 670 N N . LEU A 1 90 ? 13.962 -1.827 -10.283 1.00 97.94 90 LEU A N 1
ATOM 671 C CA . LEU A 1 90 ? 12.750 -1.258 -10.880 1.00 97.94 90 LEU A CA 1
ATOM 672 C C . LEU A 1 90 ? 13.044 0.045 -11.631 1.00 97.94 90 LEU A C 1
ATOM 674 O O . LEU A 1 90 ? 12.425 0.322 -12.653 1.00 97.94 90 LEU A O 1
ATOM 678 N N . ALA A 1 91 ? 14.022 0.827 -11.181 1.00 95.12 91 ALA A N 1
ATOM 679 C CA . ALA A 1 91 ? 14.505 2.008 -11.887 1.00 95.12 91 ALA A CA 1
ATOM 680 C C . ALA A 1 91 ? 15.304 1.673 -13.160 1.00 95.12 91 ALA A C 1
ATOM 682 O O . ALA A 1 91 ? 15.538 2.563 -13.970 1.00 95.12 91 ALA A O 1
ATOM 683 N N . ALA A 1 92 ? 15.703 0.415 -13.362 1.00 96.31 92 ALA A N 1
ATOM 684 C CA . ALA A 1 92 ? 16.444 -0.023 -14.543 1.00 96.31 92 ALA A CA 1
ATOM 685 C C . ALA A 1 92 ? 15.567 -0.707 -15.605 1.00 96.31 92 ALA A C 1
ATOM 687 O O . ALA A 1 92 ? 16.061 -0.997 -16.689 1.00 96.31 92 ALA A O 1
ATOM 688 N N . VAL A 1 93 ? 14.287 -0.985 -15.325 1.00 97.25 93 VAL A N 1
ATOM 689 C CA . VAL A 1 93 ? 13.405 -1.607 -16.329 1.00 97.25 93 VAL A CA 1
ATOM 690 C C . VAL A 1 93 ? 13.022 -0.611 -17.421 1.00 97.25 93 VAL A C 1
ATOM 692 O O . VAL A 1 93 ? 12.894 0.591 -17.147 1.00 97.25 93 VAL A O 1
ATOM 695 N N . GLU A 1 94 ? 12.793 -1.126 -18.628 1.00 97.12 94 GLU A N 1
ATOM 696 C CA . GLU A 1 94 ? 12.297 -0.346 -19.765 1.00 97.12 94 GLU A CA 1
ATOM 697 C C . GLU A 1 94 ? 10.878 0.182 -19.500 1.00 97.12 94 GLU A C 1
ATOM 699 O O . GLU A 1 94 ? 10.084 -0.535 -18.872 1.00 97.12 94 GLU A O 1
ATOM 704 N N . PRO A 1 95 ? 10.519 1.391 -19.977 1.00 96.81 95 PRO A N 1
ATOM 705 C CA . PRO A 1 95 ? 9.192 1.977 -19.779 1.00 96.81 95 PRO A CA 1
ATOM 706 C C . PRO A 1 95 ? 8.035 1.050 -20.178 1.00 96.81 95 PRO A C 1
ATOM 708 O O . PRO A 1 95 ? 7.028 0.986 -19.477 1.00 96.81 95 PRO A O 1
ATOM 711 N N . GLU A 1 96 ? 8.194 0.278 -21.254 1.00 97.38 96 GLU A N 1
ATOM 712 C CA . GLU A 1 96 ? 7.215 -0.684 -21.775 1.00 97.38 96 GLU A CA 1
ATOM 713 C C . GLU A 1 96 ? 6.821 -1.750 -20.744 1.00 97.38 96 GLU A C 1
ATOM 715 O O . GLU A 1 96 ? 5.711 -2.277 -20.790 1.00 97.38 96 GLU A O 1
ATOM 720 N N . THR A 1 97 ? 7.686 -2.027 -19.762 1.00 97.69 97 THR A N 1
ATOM 721 C CA . THR A 1 97 ? 7.397 -2.950 -18.652 1.00 97.69 97 THR A CA 1
ATOM 722 C C . THR A 1 97 ? 6.131 -2.545 -17.897 1.00 97.69 97 THR A C 1
ATOM 724 O O . THR A 1 97 ? 5.404 -3.412 -17.407 1.00 97.69 97 THR A O 1
ATOM 727 N N . TRP A 1 98 ? 5.851 -1.242 -17.810 1.00 97.94 98 TRP A N 1
ATOM 728 C CA . TRP A 1 98 ? 4.719 -0.683 -17.072 1.00 97.94 98 TRP A CA 1
ATOM 729 C C . TRP A 1 98 ? 3.400 -0.690 -17.853 1.00 97.94 98 TRP A C 1
ATOM 731 O O . TRP A 1 98 ? 2.360 -0.410 -17.261 1.00 97.94 98 TRP A O 1
ATOM 741 N N . ALA A 1 99 ? 3.415 -1.054 -19.141 1.00 97.12 99 ALA A N 1
ATOM 742 C CA . ALA A 1 99 ? 2.192 -1.278 -19.918 1.00 97.12 99 ALA A CA 1
ATOM 743 C C . ALA A 1 99 ? 1.437 -2.538 -19.464 1.00 97.12 99 ALA A C 1
ATOM 745 O O . ALA A 1 99 ? 0.236 -2.669 -19.684 1.00 97.12 99 ALA A O 1
ATOM 746 N N . VAL A 1 100 ? 2.140 -3.464 -18.806 1.00 97.38 100 VAL A N 1
ATOM 747 C CA . VAL A 1 100 ? 1.561 -4.672 -18.216 1.00 97.38 100 VAL A CA 1
ATOM 748 C C . VAL A 1 100 ? 0.943 -4.325 -16.860 1.00 97.38 100 VAL A C 1
ATOM 750 O O . VAL A 1 100 ? 1.641 -3.878 -15.944 1.00 97.38 100 VAL A O 1
ATOM 753 N N . ALA A 1 101 ? -0.362 -4.563 -16.717 1.00 97.38 101 ALA A N 1
ATOM 754 C CA . ALA A 1 101 ? -1.142 -4.180 -15.541 1.00 97.38 101 ALA A CA 1
ATOM 755 C C . ALA A 1 101 ? -0.565 -4.736 -14.228 1.00 97.38 101 ALA A C 1
ATOM 757 O O . ALA A 1 101 ? -0.469 -4.027 -13.224 1.00 97.38 101 ALA A O 1
ATOM 758 N N . GLU A 1 102 ? -0.126 -5.995 -14.228 1.00 97.50 102 GLU A N 1
ATOM 759 C CA . GLU A 1 102 ? 0.460 -6.664 -13.067 1.00 97.50 102 GLU A CA 1
ATOM 760 C C . GLU A 1 102 ? 1.756 -5.986 -12.613 1.00 97.50 102 GLU A C 1
ATOM 762 O O . GLU A 1 102 ? 1.989 -5.838 -11.411 1.00 97.50 102 GLU A O 1
ATOM 767 N N . ASN A 1 103 ? 2.576 -5.520 -13.558 1.00 98.25 103 ASN A N 1
ATOM 768 C CA . ASN A 1 103 ? 3.813 -4.810 -13.255 1.00 98.25 103 ASN A CA 1
ATOM 769 C C . ASN A 1 103 ? 3.523 -3.423 -12.680 1.00 98.25 103 ASN A C 1
ATOM 771 O O . ASN A 1 103 ? 4.118 -3.053 -11.670 1.00 98.25 103 ASN A O 1
ATOM 775 N N . ALA A 1 104 ? 2.585 -2.674 -13.266 1.00 98.44 104 ALA A N 1
ATOM 776 C CA . ALA A 1 104 ? 2.186 -1.369 -12.743 1.00 98.44 104 ALA A CA 1
ATOM 777 C C . ALA A 1 104 ? 1.625 -1.475 -11.315 1.00 98.44 104 ALA A C 1
ATOM 779 O O . ALA A 1 104 ? 2.039 -0.732 -10.422 1.00 98.44 104 ALA A O 1
ATOM 780 N N . ARG A 1 105 ? 0.754 -2.460 -11.059 1.00 98.50 105 ARG A N 1
ATOM 781 C CA . ARG A 1 105 ? 0.214 -2.742 -9.717 1.00 98.50 105 ARG A CA 1
ATOM 782 C C . ARG A 1 105 ? 1.308 -3.159 -8.734 1.00 98.50 105 ARG A C 1
ATOM 784 O O . ARG A 1 105 ? 1.275 -2.727 -7.584 1.00 98.50 105 ARG A O 1
ATOM 791 N N . ALA A 1 106 ? 2.299 -3.937 -9.173 1.00 98.56 106 ALA A N 1
ATOM 792 C CA . ALA A 1 106 ? 3.470 -4.256 -8.359 1.00 98.56 106 ALA A CA 1
ATOM 793 C C . ALA A 1 106 ? 4.290 -2.996 -8.024 1.00 98.56 106 ALA A C 1
ATOM 795 O O . ALA A 1 106 ? 4.660 -2.802 -6.870 1.00 98.56 106 ALA A O 1
ATOM 796 N N . GLY A 1 107 ? 4.507 -2.091 -8.983 1.00 98.50 107 GLY A N 1
ATOM 797 C CA . GLY A 1 107 ? 5.167 -0.804 -8.733 1.00 98.50 107 GLY A CA 1
ATOM 798 C C . GLY A 1 107 ? 4.450 0.032 -7.666 1.00 98.50 107 GLY A C 1
ATOM 799 O O . GLY A 1 107 ? 5.088 0.554 -6.750 1.00 98.50 107 GLY A O 1
ATOM 800 N N . VAL A 1 108 ? 3.116 0.082 -7.719 1.00 98.81 108 VAL A N 1
ATOM 801 C CA . VAL A 1 108 ? 2.288 0.740 -6.694 1.00 98.81 108 VAL A CA 1
ATOM 802 C C . VAL A 1 108 ? 2.421 0.053 -5.336 1.00 98.81 108 VAL A C 1
ATOM 804 O O . VAL A 1 108 ? 2.654 0.727 -4.333 1.00 98.81 108 VAL A O 1
ATOM 807 N N . ALA A 1 109 ? 2.327 -1.278 -5.292 1.00 98.50 109 ALA A N 1
ATOM 808 C CA . ALA A 1 109 ? 2.495 -2.042 -4.058 1.00 98.50 109 ALA A CA 1
ATOM 809 C C . ALA A 1 109 ? 3.868 -1.788 -3.415 1.00 98.50 109 ALA A C 1
ATOM 811 O O . ALA A 1 109 ? 3.942 -1.520 -2.218 1.00 98.50 109 ALA A O 1
ATOM 812 N N . PHE A 1 110 ? 4.944 -1.792 -4.210 1.00 98.62 110 PHE A N 1
ATOM 813 C CA . PHE A 1 110 ? 6.294 -1.467 -3.750 1.00 98.62 110 PHE A CA 1
ATOM 814 C C . PHE A 1 110 ? 6.371 -0.069 -3.129 1.00 98.62 110 PHE A C 1
ATOM 816 O O . PHE A 1 110 ? 6.864 0.091 -2.011 1.00 98.62 110 PHE A O 1
ATOM 823 N N . ALA A 1 111 ? 5.866 0.942 -3.842 1.00 98.44 111 ALA A N 1
ATOM 824 C CA . ALA A 1 111 ? 5.922 2.330 -3.403 1.00 98.44 111 ALA A CA 1
ATOM 825 C C . ALA A 1 111 ? 5.195 2.529 -2.063 1.00 98.44 111 ALA A C 1
ATOM 827 O O . ALA A 1 111 ? 5.752 3.122 -1.136 1.00 98.44 111 ALA A O 1
ATOM 828 N N . LEU A 1 112 ? 3.989 1.965 -1.933 1.00 97.69 112 LEU A N 1
ATOM 829 C CA . LEU A 1 112 ? 3.185 2.034 -0.711 1.00 97.69 112 LEU A CA 1
ATOM 830 C C . LEU A 1 112 ? 3.775 1.211 0.448 1.00 97.69 112 LEU A C 1
ATOM 832 O O . LEU A 1 112 ? 3.600 1.588 1.605 1.00 97.69 112 LEU A O 1
ATOM 836 N N . ALA A 1 113 ? 4.500 0.127 0.157 1.00 95.00 113 ALA A N 1
ATOM 837 C CA . ALA A 1 113 ? 5.147 -0.735 1.150 1.00 95.00 113 ALA A CA 1
ATOM 838 C C . ALA A 1 113 ? 6.500 -0.200 1.671 1.00 95.00 113 ALA A C 1
ATOM 840 O O . ALA A 1 113 ? 7.180 -0.893 2.434 1.00 95.00 113 ALA A O 1
ATOM 841 N N . GLY A 1 114 ? 6.899 1.014 1.271 1.00 93.88 114 GLY A N 1
ATOM 842 C CA . GLY A 1 114 ? 8.116 1.687 1.742 1.00 93.88 114 GLY A CA 1
ATOM 843 C C . GLY A 1 114 ? 9.115 2.073 0.648 1.00 93.88 114 GLY A C 1
ATOM 844 O O . GLY A 1 114 ? 10.165 2.617 0.974 1.00 93.88 114 GLY A O 1
ATOM 845 N N . GLY A 1 115 ? 8.808 1.815 -0.627 1.00 94.62 115 GLY A N 1
ATOM 846 C CA . GLY A 1 115 ? 9.653 2.188 -1.768 1.00 94.62 115 GLY A CA 1
ATOM 847 C C . GLY A 1 115 ? 9.653 3.682 -2.121 1.00 94.62 115 GLY A C 1
ATOM 848 O O . GLY A 1 115 ? 10.548 4.144 -2.818 1.00 94.62 115 GLY A O 1
ATOM 849 N N . GLY A 1 116 ? 8.674 4.455 -1.638 1.00 92.50 116 GLY A N 1
ATOM 850 C CA . GLY A 1 116 ? 8.612 5.906 -1.845 1.00 92.50 116 GLY A CA 1
ATOM 851 C C . GLY A 1 116 ? 8.120 6.345 -3.239 1.00 92.50 116 GLY A C 1
ATOM 852 O O . GLY A 1 116 ? 7.780 5.517 -4.085 1.00 92.50 116 GLY A O 1
ATOM 853 N N . PRO A 1 117 ? 8.023 7.667 -3.490 1.00 97.81 117 PRO A N 1
ATOM 854 C CA . PRO A 1 117 ? 7.332 8.212 -4.665 1.00 97.81 117 PRO A CA 1
ATOM 855 C C . PRO A 1 117 ? 8.162 8.215 -5.959 1.00 97.81 117 PRO A C 1
ATOM 857 O O . PRO A 1 117 ? 7.597 8.378 -7.039 1.00 97.81 117 PRO A O 1
ATOM 860 N N . ALA A 1 118 ? 9.490 8.061 -5.880 1.00 97.81 118 ALA A N 1
ATOM 861 C CA . ALA A 1 118 ? 10.392 8.236 -7.023 1.00 97.81 118 ALA A CA 1
ATOM 862 C C . ALA A 1 118 ? 10.076 7.279 -8.184 1.00 97.81 118 ALA A C 1
ATOM 864 O O . ALA A 1 118 ? 10.014 7.705 -9.338 1.00 97.81 118 ALA A O 1
ATOM 865 N N . LEU A 1 119 ? 9.796 6.010 -7.870 1.00 98.00 119 LEU A N 1
ATOM 866 C CA . LEU A 1 119 ? 9.403 5.019 -8.868 1.00 98.00 119 LEU A CA 1
ATOM 867 C C . LEU A 1 119 ? 8.114 5.418 -9.597 1.00 98.00 119 LEU A C 1
ATOM 869 O O . LEU A 1 119 ? 8.051 5.317 -10.818 1.00 98.00 119 LEU A O 1
ATOM 873 N N . LEU A 1 120 ? 7.100 5.891 -8.864 1.00 98.56 120 LEU A N 1
ATOM 874 C CA . LEU A 1 120 ? 5.806 6.245 -9.452 1.00 98.56 120 LEU A CA 1
ATOM 875 C C . LEU A 1 120 ? 5.925 7.445 -10.397 1.00 98.56 120 LEU A C 1
ATOM 877 O O . LEU A 1 120 ? 5.302 7.439 -11.455 1.00 98.56 120 LEU A O 1
ATOM 881 N N . ARG A 1 121 ? 6.770 8.432 -10.064 1.00 98.50 121 ARG A N 1
ATOM 882 C CA . ARG A 1 121 ? 7.085 9.546 -10.978 1.00 98.50 121 ARG A CA 1
ATOM 883 C C . ARG A 1 121 ? 7.703 9.026 -12.274 1.00 98.50 121 ARG A C 1
ATOM 885 O O . ARG A 1 121 ? 7.181 9.306 -13.344 1.00 98.50 121 ARG A O 1
ATOM 892 N N . ARG A 1 122 ? 8.714 8.155 -12.177 1.00 97.50 122 ARG A N 1
ATOM 893 C CA . ARG A 1 122 ? 9.350 7.533 -13.352 1.00 97.50 122 ARG A CA 1
ATOM 894 C C . ARG A 1 122 ? 8.355 6.747 -14.214 1.00 97.50 122 ARG A C 1
ATOM 896 O O . ARG A 1 122 ? 8.434 6.798 -15.438 1.00 97.50 122 ARG A O 1
ATOM 903 N N . MET A 1 123 ? 7.437 6.007 -13.591 1.00 98.19 123 MET A N 1
ATOM 904 C CA . MET A 1 123 ? 6.393 5.262 -14.306 1.00 98.19 123 MET A CA 1
ATOM 905 C C . MET A 1 123 ? 5.483 6.194 -15.117 1.00 98.19 123 MET A C 1
ATOM 907 O O . MET A 1 123 ? 5.134 5.864 -16.250 1.00 98.19 123 MET A O 1
ATOM 911 N N . LEU A 1 124 ? 5.122 7.351 -14.552 1.00 98.06 124 LEU A N 1
ATOM 912 C CA . LEU A 1 124 ? 4.310 8.371 -15.221 1.00 98.06 124 LEU A CA 1
ATOM 913 C C . LEU A 1 124 ? 5.087 9.066 -16.343 1.00 98.06 124 LEU A C 1
ATOM 915 O O . LEU A 1 124 ? 4.576 9.152 -17.457 1.00 98.06 124 LEU A O 1
ATOM 919 N N . ASP A 1 125 ? 6.329 9.477 -16.080 1.00 97.62 125 ASP A N 1
ATOM 920 C CA . ASP A 1 125 ? 7.203 10.144 -17.056 1.00 97.62 125 ASP A CA 1
ATOM 921 C C . ASP A 1 125 ? 7.473 9.262 -18.285 1.00 97.62 125 ASP A C 1
ATOM 923 O O . ASP A 1 125 ? 7.605 9.757 -19.402 1.00 97.62 125 ASP A O 1
ATOM 927 N N . GLY A 1 126 ? 7.517 7.939 -18.094 1.00 96.00 126 GLY A N 1
ATOM 928 C CA . GLY A 1 126 ? 7.668 6.979 -19.185 1.00 96.00 126 GLY A CA 1
ATOM 929 C C . GLY A 1 126 ? 6.472 6.929 -20.144 1.00 96.00 126 GLY A C 1
ATOM 930 O O . GLY A 1 126 ? 6.634 6.480 -21.276 1.00 96.00 126 GLY A O 1
ATOM 931 N N . GLY A 1 127 ? 5.278 7.361 -19.721 1.00 95.88 127 GLY A N 1
ATOM 932 C CA . GLY A 1 127 ? 4.097 7.467 -20.586 1.00 95.88 127 GLY A CA 1
ATOM 933 C C . GLY A 1 127 ? 3.583 6.140 -21.163 1.00 95.88 127 GLY A C 1
ATOM 934 O O . GLY A 1 127 ? 2.890 6.145 -22.177 1.00 95.88 127 GLY A O 1
ATOM 935 N N . LYS A 1 128 ? 3.940 4.998 -20.558 1.00 97.81 128 LYS A N 1
ATOM 936 C CA . LYS A 1 128 ? 3.555 3.648 -21.023 1.00 97.81 128 LYS A CA 1
ATOM 937 C C . LYS A 1 128 ? 2.494 2.965 -20.164 1.00 97.81 128 LYS A C 1
ATOM 939 O O . LYS A 1 128 ? 2.155 1.820 -20.435 1.00 97.81 128 LYS A O 1
ATOM 944 N N . LEU A 1 129 ? 2.001 3.627 -19.120 1.00 97.75 129 LEU A N 1
ATOM 945 C CA . LEU A 1 129 ? 0.976 3.059 -18.247 1.00 97.75 129 LEU A CA 1
ATOM 946 C C . LEU A 1 129 ? -0.325 2.820 -19.016 1.00 97.75 129 LEU A C 1
ATOM 948 O O . LEU A 1 129 ? -0.756 3.671 -19.793 1.00 97.75 129 LEU A O 1
ATOM 952 N N . GLY A 1 130 ? -0.967 1.683 -18.749 1.00 96.69 130 GLY A N 1
ATOM 953 C CA . GLY A 1 130 ? -2.329 1.431 -19.211 1.00 96.69 130 GLY A CA 1
ATOM 954 C C . GLY A 1 130 ? -3.315 2.454 -18.638 1.00 96.69 130 GLY A C 1
ATOM 955 O O . GLY A 1 130 ? -3.136 2.957 -17.525 1.00 96.69 130 GLY A O 1
ATOM 956 N N . GLU A 1 131 ? -4.380 2.750 -19.386 1.00 96.00 131 GLU A N 1
ATOM 957 C CA . GLU A 1 131 ? -5.392 3.741 -18.988 1.00 96.00 131 GLU A CA 1
ATOM 958 C C . GLU A 1 131 ? -6.080 3.390 -17.659 1.00 96.00 131 GLU A C 1
ATOM 960 O O . GLU A 1 131 ? -6.403 4.282 -16.874 1.00 96.00 131 GLU A O 1
ATOM 965 N N . ALA A 1 132 ? -6.268 2.096 -17.377 1.00 95.56 132 ALA A N 1
ATOM 966 C CA . ALA A 1 132 ? -6.872 1.626 -16.132 1.00 95.56 132 ALA A CA 1
ATOM 967 C C . ALA A 1 132 ? -5.924 1.764 -14.924 1.00 95.56 132 ALA A C 1
ATOM 969 O O . ALA A 1 132 ? -6.370 2.023 -13.806 1.00 95.56 132 ALA A O 1
ATOM 970 N N . GLU A 1 133 ? -4.614 1.628 -15.134 1.00 97.38 133 GLU A N 1
ATOM 971 C CA . GLU A 1 133 ? -3.593 1.678 -14.085 1.00 97.38 133 GLU A CA 1
ATOM 972 C C . GLU A 1 133 ? -3.087 3.097 -13.808 1.00 97.38 133 GLU A C 1
ATOM 974 O O . GLU A 1 133 ? -2.665 3.383 -12.686 1.00 97.38 133 GLU A O 1
ATOM 979 N N . ALA A 1 134 ? -3.147 4.012 -14.778 1.00 98.19 134 ALA A N 1
ATOM 980 C CA . ALA A 1 134 ? -2.659 5.378 -14.596 1.00 98.19 134 ALA A CA 1
ATOM 981 C C . ALA A 1 134 ? -3.302 6.105 -13.387 1.00 98.19 134 ALA A C 1
ATOM 983 O O . ALA A 1 134 ? -2.556 6.671 -12.580 1.00 98.19 134 ALA A O 1
ATOM 984 N N . PRO A 1 135 ? -4.633 6.043 -13.152 1.00 98.44 135 PRO A N 1
ATOM 985 C CA . PRO A 1 135 ? -5.241 6.637 -11.960 1.00 98.44 135 PRO A CA 1
ATOM 986 C C . PRO A 1 135 ? -4.780 5.991 -10.647 1.00 98.44 135 PRO A C 1
ATOM 988 O O . PRO A 1 135 ? -4.707 6.680 -9.630 1.00 98.44 135 PRO A O 1
ATOM 991 N N . LEU A 1 136 ? -4.448 4.695 -10.654 1.00 98.69 136 LEU A N 1
ATOM 992 C CA . LEU A 1 136 ? -3.929 3.995 -9.476 1.00 98.69 136 LEU A CA 1
ATOM 993 C C . LEU A 1 136 ? -2.538 4.524 -9.111 1.00 98.69 136 LEU A C 1
ATOM 995 O O . LEU A 1 136 ? -2.278 4.836 -7.949 1.00 98.69 136 LEU A O 1
ATOM 999 N N . VAL A 1 137 ? -1.664 4.668 -10.113 1.00 98.75 137 VAL A N 1
ATOM 1000 C CA . VAL A 1 137 ? -0.304 5.203 -9.944 1.00 98.75 137 VAL A CA 1
ATOM 1001 C C . VAL A 1 137 ? -0.347 6.656 -9.472 1.00 98.75 137 VAL A C 1
ATOM 1003 O O . VAL A 1 137 ? 0.322 6.999 -8.497 1.00 98.75 137 VAL A O 1
ATOM 1006 N N . LEU A 1 138 ? -1.178 7.493 -10.100 1.00 98.81 138 LEU A N 1
ATOM 1007 C CA . LEU A 1 138 ? -1.371 8.889 -9.695 1.00 98.81 138 LEU A CA 1
ATOM 1008 C C . LEU A 1 138 ? -1.924 9.003 -8.270 1.00 98.81 138 LEU A C 1
ATOM 1010 O O . LEU A 1 138 ? -1.425 9.801 -7.482 1.00 98.81 138 LEU A O 1
ATOM 1014 N N . GLY A 1 139 ? -2.917 8.186 -7.913 1.00 98.75 139 GLY A N 1
ATOM 1015 C CA . GLY A 1 139 ? -3.508 8.191 -6.575 1.00 98.75 139 GLY A CA 1
ATOM 1016 C C . GLY A 1 139 ? -2.514 7.777 -5.489 1.00 98.75 139 GLY A C 1
ATOM 1017 O O . GLY A 1 139 ? -2.448 8.411 -4.435 1.00 98.75 139 GLY A O 1
ATOM 1018 N N . ALA A 1 140 ? -1.697 6.756 -5.757 1.00 98.75 140 ALA A N 1
ATOM 1019 C CA . ALA A 1 140 ? -0.638 6.327 -4.849 1.00 98.75 140 ALA A CA 1
ATOM 1020 C C . ALA A 1 140 ? 0.469 7.384 -4.714 1.00 98.75 140 ALA A C 1
ATOM 1022 O O . ALA A 1 140 ? 0.938 7.643 -3.606 1.00 98.75 140 ALA A O 1
ATOM 1023 N N . LEU A 1 141 ? 0.850 8.043 -5.812 1.00 98.88 141 LEU A N 1
ATOM 1024 C CA . LEU A 1 141 ? 1.805 9.148 -5.781 1.00 98.88 141 LEU A CA 1
ATOM 1025 C C . LEU A 1 141 ? 1.264 10.329 -4.965 1.00 98.88 141 LEU A C 1
ATOM 1027 O O . LEU A 1 141 ? 1.955 10.825 -4.080 1.00 98.88 141 LEU A O 1
ATOM 1031 N N . ALA A 1 142 ? 0.012 10.729 -5.201 1.00 98.81 142 ALA A N 1
ATOM 1032 C CA . ALA A 1 142 ? -0.652 11.783 -4.443 1.00 98.81 142 ALA A CA 1
ATOM 1033 C C . ALA A 1 142 ? -0.689 11.465 -2.940 1.00 98.81 142 ALA A C 1
ATOM 1035 O O . ALA A 1 142 ? -0.436 12.350 -2.125 1.00 98.81 142 ALA A O 1
ATOM 1036 N N . TYR A 1 143 ? -0.932 10.204 -2.563 1.00 98.69 143 TYR A N 1
ATOM 1037 C CA . TYR A 1 143 ? -0.869 9.774 -1.166 1.00 98.69 143 TYR A CA 1
ATOM 1038 C C . TYR A 1 143 ? 0.531 9.966 -0.568 1.00 98.69 143 TYR A C 1
ATOM 1040 O O . TYR A 1 143 ? 0.669 10.586 0.486 1.00 98.69 143 TYR A O 1
ATOM 1048 N N . LEU A 1 144 ? 1.568 9.476 -1.253 1.00 98.44 144 LEU A N 1
ATOM 1049 C CA . LEU A 1 144 ? 2.958 9.563 -0.790 1.00 98.44 144 LEU A CA 1
ATOM 1050 C C . LEU A 1 144 ? 3.488 11.006 -0.740 1.00 98.44 144 LEU A C 1
ATOM 1052 O O . LEU A 1 144 ? 4.423 11.287 0.004 1.00 98.44 144 LEU A O 1
ATOM 1056 N N . GLU A 1 145 ? 2.892 11.917 -1.509 1.00 98.31 145 GLU A N 1
ATOM 1057 C CA . GLU A 1 145 ? 3.226 13.346 -1.535 1.00 98.31 145 GLU A CA 1
ATOM 1058 C C . GLU A 1 145 ? 2.318 14.202 -0.633 1.00 98.31 145 GLU A C 1
ATOM 1060 O O . GLU A 1 145 ? 2.429 15.426 -0.630 1.00 98.31 145 GLU A O 1
ATOM 1065 N N . GLY A 1 146 ? 1.417 13.584 0.139 1.00 97.81 146 GLY A N 1
ATOM 1066 C CA . GLY A 1 146 ? 0.544 14.285 1.086 1.00 97.81 146 GLY A CA 1
ATOM 1067 C C . GLY A 1 146 ? -0.626 15.045 0.446 1.00 97.81 146 GLY A C 1
ATOM 1068 O O . GLY A 1 146 ? -1.296 15.829 1.116 1.00 97.81 146 GLY A O 1
ATOM 1069 N N . ARG A 1 147 ? -0.925 14.813 -0.837 1.00 98.19 147 ARG A N 1
ATOM 1070 C CA . ARG A 1 147 ? -2.085 15.388 -1.541 1.00 98.19 147 ARG A CA 1
ATOM 1071 C C . ARG A 1 147 ? -3.353 14.574 -1.256 1.00 98.19 147 ARG A C 1
ATOM 1073 O O . ARG A 1 147 ? -3.921 13.939 -2.143 1.00 98.19 147 ARG A O 1
ATOM 1080 N N . GLU A 1 148 ? -3.815 14.596 -0.004 1.00 95.88 148 GLU A N 1
ATOM 1081 C CA . GLU A 1 148 ? -4.876 13.706 0.509 1.00 95.88 148 GLU A CA 1
ATOM 1082 C C . GLU A 1 148 ? -6.180 13.735 -0.311 1.00 95.88 148 GLU A C 1
ATOM 1084 O O . GLU A 1 148 ? -6.729 12.681 -0.636 1.00 95.88 148 GLU A O 1
ATOM 1089 N N . LYS A 1 149 ? -6.675 14.924 -0.684 1.00 97.19 149 LYS A N 1
ATOM 1090 C CA . LYS A 1 149 ? -7.939 15.072 -1.436 1.00 97.19 149 LYS A CA 1
ATOM 1091 C C . LYS A 1 149 ? -7.865 14.433 -2.826 1.00 97.19 149 LYS A C 1
ATOM 1093 O O . LYS A 1 149 ? -8.813 13.781 -3.272 1.00 97.19 149 LYS A O 1
ATOM 1098 N N . GLU A 1 150 ? -6.739 14.621 -3.504 1.00 98.44 150 GLU A N 1
ATOM 1099 C CA . GLU A 1 150 ? -6.486 14.037 -4.820 1.00 98.44 150 GLU A CA 1
ATOM 1100 C C . GLU A 1 150 ? -6.339 12.518 -4.709 1.00 98.44 150 GLU A C 1
ATOM 1102 O O . GLU A 1 150 ? -7.027 11.781 -5.417 1.00 98.44 150 GLU A O 1
ATOM 1107 N N . ALA A 1 151 ? -5.524 12.054 -3.756 1.00 98.62 151 ALA A N 1
ATOM 1108 C CA . ALA A 1 151 ? -5.328 10.637 -3.482 1.00 98.62 151 ALA A CA 1
ATOM 1109 C C . ALA A 1 151 ? -6.661 9.933 -3.219 1.00 98.62 151 ALA A C 1
ATOM 1111 O O . ALA A 1 151 ? -6.951 8.913 -3.838 1.00 98.62 151 ALA A O 1
ATOM 1112 N N . ARG A 1 152 ? -7.523 10.507 -2.371 1.00 98.12 152 ARG A N 1
ATOM 1113 C CA . ARG A 1 152 ? -8.849 9.945 -2.098 1.00 98.12 152 ARG A CA 1
ATOM 1114 C C . ARG A 1 152 ? -9.702 9.844 -3.357 1.00 98.12 152 ARG A C 1
ATOM 1116 O O . ARG A 1 152 ? -10.305 8.805 -3.597 1.00 98.12 152 ARG A O 1
ATOM 1123 N N . THR A 1 153 ? -9.739 10.901 -4.163 1.00 98.19 153 THR A N 1
ATOM 1124 C CA . THR A 1 153 ? -10.557 10.945 -5.384 1.00 98.19 153 THR A CA 1
ATOM 1125 C C . THR A 1 153 ? -10.116 9.888 -6.397 1.00 98.19 153 THR A C 1
ATOM 1127 O O . THR A 1 153 ? -10.949 9.210 -6.998 1.00 98.19 153 THR A O 1
ATOM 1130 N N . LEU A 1 154 ? -8.806 9.734 -6.593 1.00 98.56 154 LEU A N 1
ATOM 1131 C CA . LEU A 1 154 ? -8.251 8.781 -7.552 1.00 98.56 154 LEU A CA 1
ATOM 1132 C C . LEU A 1 154 ? -8.350 7.341 -7.048 1.00 98.56 154 LEU A C 1
ATOM 1134 O O . LEU A 1 154 ? -8.772 6.460 -7.796 1.00 98.56 154 LEU A O 1
ATOM 1138 N N . LEU A 1 155 ? -8.010 7.106 -5.779 1.00 98.44 155 LEU A N 1
ATOM 1139 C CA . LEU A 1 155 ? -8.000 5.766 -5.200 1.00 98.44 155 LEU A CA 1
ATOM 1140 C C . LEU A 1 155 ? -9.407 5.225 -4.939 1.00 98.44 155 LEU A C 1
ATOM 1142 O O . LEU A 1 155 ? -9.574 4.012 -4.976 1.00 98.44 155 LEU A O 1
ATOM 1146 N N . ALA A 1 156 ? -10.427 6.069 -4.743 1.00 96.94 156 ALA A N 1
ATOM 1147 C CA . ALA A 1 156 ? -11.817 5.624 -4.565 1.00 96.94 156 ALA A CA 1
ATOM 1148 C C . ALA A 1 156 ? -12.383 4.848 -5.771 1.00 96.94 156 ALA A C 1
ATOM 1150 O O . ALA A 1 156 ? -13.389 4.157 -5.636 1.00 96.94 156 ALA A O 1
ATOM 1151 N N . LYS A 1 157 ? -11.737 4.940 -6.940 1.00 97.12 157 LYS A N 1
ATOM 1152 C CA . LYS A 1 157 ? -12.124 4.223 -8.163 1.00 97.12 157 LYS A CA 1
ATOM 1153 C C . LYS A 1 157 ? -11.773 2.731 -8.137 1.00 97.12 157 LYS A C 1
ATOM 1155 O O . LYS A 1 157 ? -12.246 1.990 -8.991 1.00 97.12 157 LYS A O 1
ATOM 1160 N N . PHE A 1 158 ? -10.935 2.297 -7.196 1.00 98.38 158 PHE A N 1
ATOM 1161 C CA . PHE A 1 158 ? -10.424 0.931 -7.128 1.00 98.38 158 PHE A CA 1
ATOM 1162 C C . PHE A 1 158 ? -11.022 0.202 -5.925 1.00 98.38 158 PHE A C 1
ATOM 1164 O O . PHE A 1 158 ? -10.876 0.660 -4.792 1.00 98.38 158 PHE A O 1
ATOM 1171 N N . ASP A 1 159 ? -11.662 -0.947 -6.156 1.00 98.12 159 ASP A N 1
ATOM 1172 C CA . ASP A 1 159 ? -12.094 -1.838 -5.074 1.00 98.12 159 ASP A CA 1
ATOM 1173 C C . ASP A 1 159 ? -10.928 -2.748 -4.657 1.00 98.12 159 ASP A C 1
ATOM 1175 O O . ASP A 1 159 ? -10.499 -3.582 -5.468 1.00 98.12 159 ASP A O 1
ATOM 1179 N N . PRO A 1 160 ? -10.435 -2.656 -3.405 1.00 98.44 160 PRO A N 1
ATOM 1180 C CA . PRO A 1 160 ? -9.381 -3.530 -2.901 1.00 98.44 160 PRO A CA 1
ATOM 1181 C C . PRO A 1 160 ? -9.663 -5.023 -3.075 1.00 98.44 160 PRO A C 1
ATOM 1183 O O . PRO A 1 160 ? -8.725 -5.785 -3.288 1.00 98.44 160 PRO A O 1
ATOM 1186 N N . ARG A 1 161 ? -10.932 -5.453 -3.048 1.00 98.12 161 ARG A N 1
ATOM 1187 C CA . ARG 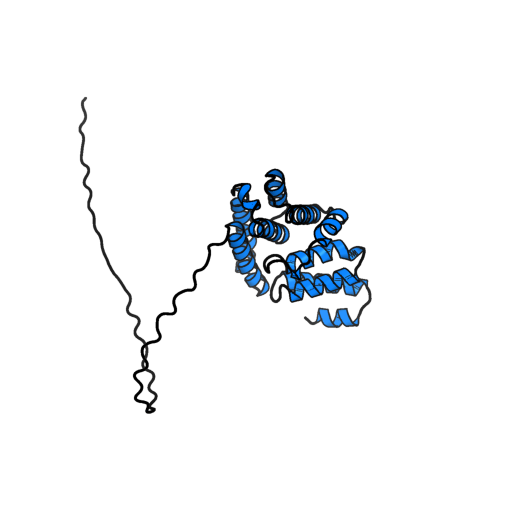A 1 161 ? -11.315 -6.872 -3.193 1.00 98.12 161 ARG A CA 1
ATOM 1188 C C . ARG A 1 161 ? -11.013 -7.447 -4.573 1.00 98.12 161 ARG A C 1
ATOM 1190 O O . ARG A 1 161 ? -10.893 -8.657 -4.721 1.00 98.12 161 ARG A O 1
ATOM 1197 N N . THR A 1 162 ? -10.915 -6.581 -5.575 1.00 97.06 162 THR A N 1
ATOM 1198 C CA . THR A 1 162 ? -10.641 -6.962 -6.967 1.00 97.06 162 THR A CA 1
ATOM 1199 C C . THR A 1 162 ? -9.155 -6.881 -7.314 1.00 97.06 162 THR A C 1
ATOM 1201 O O . THR A 1 162 ? -8.743 -7.275 -8.404 1.00 97.06 162 THR A O 1
ATOM 1204 N N . MET A 1 163 ? -8.334 -6.361 -6.397 1.00 97.81 163 MET A N 1
ATOM 1205 C CA . MET A 1 163 ? -6.896 -6.218 -6.592 1.00 97.81 163 MET A CA 1
ATOM 1206 C C . MET A 1 163 ? -6.159 -7.526 -6.284 1.00 97.81 163 MET A C 1
ATOM 1208 O O . MET A 1 163 ? -6.624 -8.330 -5.474 1.00 97.81 163 MET A O 1
ATOM 1212 N N . PRO A 1 164 ? -4.972 -7.748 -6.881 1.00 95.75 164 PRO A N 1
ATOM 1213 C CA . PRO A 1 164 ? -4.137 -8.885 -6.512 1.00 95.75 164 PRO A CA 1
ATOM 1214 C C . PRO A 1 164 ? -3.753 -8.816 -5.030 1.00 95.75 164 PRO A C 1
ATOM 1216 O O . PRO A 1 164 ? -3.567 -7.727 -4.484 1.00 95.75 164 PRO A O 1
ATOM 1219 N N . ALA A 1 165 ? -3.556 -9.977 -4.400 1.00 94.12 165 ALA A N 1
ATOM 1220 C CA . ALA A 1 165 ? -3.213 -10.082 -2.976 1.00 94.12 165 ALA A CA 1
ATOM 1221 C C . ALA A 1 165 ? -1.990 -9.234 -2.580 1.00 94.12 165 ALA A C 1
ATOM 1223 O O . ALA A 1 165 ? -1.941 -8.680 -1.487 1.00 94.12 165 ALA A O 1
ATOM 1224 N N . SER A 1 166 ? -1.036 -9.057 -3.500 1.00 94.25 166 SER A N 1
ATOM 1225 C CA . SER A 1 166 ? 0.145 -8.215 -3.295 1.00 94.25 166 SER A CA 1
ATOM 1226 C C . SER A 1 166 ? -0.161 -6.719 -3.128 1.00 94.25 166 SER A C 1
ATOM 1228 O O . SER A 1 166 ? 0.717 -5.981 -2.696 1.00 94.25 166 SER A O 1
ATOM 1230 N N . LEU A 1 167 ? -1.362 -6.251 -3.467 1.00 98.31 167 LEU A N 1
ATOM 1231 C CA . LEU A 1 167 ? -1.765 -4.847 -3.360 1.00 98.31 167 LEU A CA 1
ATOM 1232 C C . LEU A 1 167 ? -3.031 -4.654 -2.516 1.00 98.31 167 LEU A C 1
ATOM 1234 O O . LEU A 1 167 ? -3.168 -3.616 -1.877 1.00 98.31 167 LEU A O 1
ATOM 1238 N N . ALA A 1 168 ? -3.941 -5.629 -2.502 1.00 98.19 168 ALA A N 1
ATOM 1239 C CA . ALA A 1 168 ? -5.289 -5.514 -1.948 1.00 98.19 168 ALA A CA 1
ATOM 1240 C C . ALA A 1 168 ? -5.332 -4.913 -0.528 1.00 98.19 168 ALA A C 1
ATOM 1242 O O . ALA A 1 168 ? -5.930 -3.854 -0.323 1.00 98.19 168 ALA A O 1
ATOM 1243 N N . GLY A 1 169 ? -4.641 -5.524 0.440 1.00 98.06 169 GLY A N 1
ATOM 1244 C CA . GLY A 1 169 ? -4.616 -5.022 1.819 1.00 98.06 169 GLY A CA 1
ATOM 1245 C C . GLY A 1 169 ? -3.959 -3.642 1.946 1.00 98.06 169 GLY A C 1
ATOM 1246 O O . GLY A 1 169 ? -4.479 -2.763 2.631 1.00 98.06 169 GLY A O 1
ATOM 1247 N N . GLN A 1 170 ? -2.851 -3.417 1.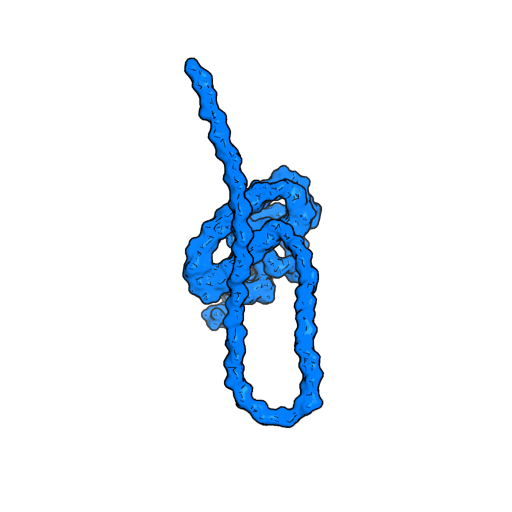234 1.00 97.94 170 GLN A N 1
ATOM 1248 C CA . GLN A 1 170 ? -2.140 -2.137 1.249 1.00 97.94 170 GLN A CA 1
ATOM 1249 C C . GLN A 1 170 ? -3.004 -1.006 0.671 1.00 97.94 170 GLN A C 1
ATOM 1251 O O . GLN A 1 170 ? -3.026 0.094 1.220 1.00 97.94 170 GLN A O 1
ATOM 1256 N N . LEU A 1 171 ? -3.750 -1.275 -0.404 1.00 98.69 171 LEU A N 1
ATOM 1257 C CA . LEU A 1 171 ? -4.676 -0.314 -0.996 1.00 98.69 171 LEU A CA 1
ATOM 1258 C C . LEU A 1 171 ? -5.794 0.048 -0.013 1.00 98.69 171 LEU A C 1
ATOM 1260 O O . LEU A 1 171 ? -6.056 1.234 0.173 1.00 98.69 171 LEU A O 1
ATOM 1264 N N . ALA A 1 172 ? -6.409 -0.941 0.644 1.00 98.75 172 ALA A N 1
ATOM 1265 C CA . ALA A 1 172 ? -7.436 -0.699 1.659 1.00 98.75 172 ALA A CA 1
ATOM 1266 C C . ALA A 1 172 ? -6.892 0.150 2.827 1.00 98.75 172 ALA A C 1
ATOM 1268 O O . ALA A 1 172 ? -7.505 1.146 3.214 1.00 98.75 172 ALA A O 1
ATOM 1269 N N . LEU A 1 173 ? -5.689 -0.169 3.318 1.00 98.50 173 LEU A N 1
ATOM 1270 C CA . LEU A 1 173 ? -5.007 0.586 4.373 1.00 98.50 173 LEU A CA 1
ATOM 1271 C C . LEU A 1 173 ? -4.707 2.041 3.960 1.00 98.50 173 LEU A C 1
ATOM 1273 O O . LEU A 1 173 ? -4.855 2.966 4.766 1.00 98.50 173 LEU A O 1
ATOM 1277 N N . THR A 1 174 ? -4.294 2.264 2.710 1.00 98.50 174 THR A N 1
ATOM 1278 C CA . THR A 1 174 ? -4.060 3.605 2.154 1.00 98.50 174 THR A CA 1
ATOM 1279 C C . THR A 1 174 ? -5.366 4.379 1.972 1.00 98.50 174 THR A C 1
ATOM 1281 O O . THR A 1 174 ? -5.439 5.545 2.360 1.00 98.50 174 THR A O 1
ATOM 1284 N N . GLN A 1 175 ? -6.414 3.744 1.439 1.00 98.69 175 GLN A N 1
ATOM 1285 C CA . GLN A 1 175 ? -7.738 4.354 1.296 1.00 98.69 175 GLN A CA 1
ATOM 1286 C C . GLN A 1 175 ? -8.310 4.772 2.656 1.00 98.69 175 GLN A C 1
ATOM 1288 O O . GLN A 1 175 ? -8.850 5.875 2.773 1.00 98.69 175 GLN A O 1
ATOM 1293 N N . ALA A 1 176 ? -8.147 3.946 3.695 1.00 98.44 176 ALA A N 1
ATOM 1294 C CA . ALA A 1 176 ? -8.555 4.295 5.052 1.00 98.44 176 ALA A CA 1
ATOM 1295 C C . ALA A 1 176 ? -7.847 5.567 5.540 1.00 98.44 176 ALA A C 1
ATOM 1297 O O . ALA A 1 176 ? -8.498 6.492 6.025 1.00 98.44 176 ALA A O 1
ATOM 1298 N N . ALA A 1 177 ? -6.526 5.650 5.339 1.00 97.62 177 ALA A N 1
ATOM 1299 C CA . ALA A 1 177 ? -5.712 6.778 5.786 1.00 97.62 177 ALA A CA 1
ATOM 1300 C C . ALA A 1 177 ? -6.161 8.118 5.185 1.00 97.62 177 ALA A C 1
ATOM 1302 O O . ALA A 1 177 ? -6.231 9.112 5.898 1.00 97.62 177 ALA A O 1
ATOM 1303 N N . VAL A 1 178 ? -6.505 8.148 3.896 1.00 97.88 178 VAL A N 1
ATOM 1304 C CA . VAL A 1 178 ? -6.957 9.385 3.233 1.00 97.88 178 VAL A CA 1
ATOM 1305 C C . VAL A 1 178 ? -8.431 9.702 3.483 1.00 97.88 178 VAL A C 1
ATOM 1307 O O . VAL A 1 178 ? -8.870 10.808 3.176 1.00 97.88 178 VAL A O 1
ATOM 1310 N N . THR A 1 179 ? -9.208 8.756 4.016 1.00 97.00 179 THR A N 1
ATOM 1311 C CA . THR A 1 179 ? -10.660 8.889 4.245 1.00 97.00 179 THR A CA 1
ATOM 1312 C C . THR A 1 179 ? -10.997 9.245 5.694 1.00 97.00 179 THR A C 1
ATOM 1314 O O . THR A 1 179 ? -12.020 9.877 5.942 1.00 97.00 179 THR A O 1
ATOM 1317 N N . VAL A 1 180 ? -10.123 8.893 6.642 1.00 95.69 180 VAL A N 1
ATOM 1318 C CA . VAL A 1 180 ? -10.379 8.936 8.092 1.00 95.69 180 VAL A CA 1
ATOM 1319 C C . VAL A 1 180 ? -10.907 10.266 8.625 1.00 95.69 180 VAL A C 1
ATOM 1321 O O . VAL A 1 180 ? -11.779 10.260 9.487 1.00 95.69 180 VAL A O 1
ATOM 1324 N N . ARG A 1 181 ? -10.428 11.399 8.098 1.00 92.38 181 ARG A N 1
ATOM 1325 C CA . ARG A 1 181 ? -10.840 12.733 8.563 1.00 92.38 181 ARG A CA 1
ATOM 1326 C C . ARG A 1 181 ? -12.290 13.067 8.215 1.00 92.38 181 ARG A C 1
ATOM 1328 O O . ARG A 1 181 ? -12.970 13.699 9.012 1.00 92.38 181 ARG A O 1
ATOM 1335 N N . ASP A 1 182 ? -12.749 12.627 7.046 1.00 93.56 182 ASP A N 1
ATOM 1336 C CA . ASP A 1 182 ? -14.023 13.080 6.479 1.00 93.56 182 ASP A CA 1
ATOM 1337 C C . ASP A 1 182 ? -15.120 12.016 6.592 1.00 93.56 182 ASP A C 1
ATOM 1339 O O . ASP A 1 182 ? -16.301 12.345 6.644 1.00 93.56 182 ASP A O 1
ATOM 1343 N N . ALA A 1 183 ? -14.744 10.736 6.635 1.00 94.94 183 ALA A N 1
ATOM 1344 C CA . ALA A 1 183 ? -15.668 9.621 6.799 1.00 94.94 183 ALA A CA 1
ATOM 1345 C C . ALA A 1 183 ? -15.046 8.537 7.704 1.00 94.94 183 ALA A C 1
ATOM 1347 O O . ALA A 1 183 ? -14.632 7.482 7.214 1.00 94.94 183 ALA A O 1
ATOM 1348 N N . PRO A 1 184 ? -14.970 8.770 9.029 1.00 94.50 184 PRO A N 1
ATOM 1349 C CA . PRO A 1 184 ? -14.299 7.865 9.966 1.00 94.50 184 PRO A CA 1
ATOM 1350 C C . PRO A 1 184 ? -14.921 6.463 10.002 1.00 94.50 184 PRO A C 1
ATOM 1352 O O . PRO A 1 184 ? -14.190 5.479 10.033 1.00 94.50 184 PRO A O 1
ATOM 1355 N N . VAL A 1 185 ? -16.251 6.348 9.896 1.00 94.56 185 VAL A N 1
ATOM 1356 C CA . VAL A 1 185 ? -16.941 5.044 9.819 1.00 94.56 185 VAL A CA 1
ATOM 1357 C C . VAL A 1 185 ? -16.482 4.256 8.591 1.00 94.56 185 VAL A C 1
ATOM 1359 O O . VAL A 1 185 ? -16.116 3.089 8.694 1.00 94.56 185 VAL A O 1
ATOM 1362 N N . ARG A 1 186 ? -16.401 4.915 7.430 1.00 96.44 186 ARG A N 1
ATOM 1363 C CA . ARG A 1 186 ? -15.902 4.283 6.205 1.00 96.44 186 ARG A CA 1
ATOM 1364 C C . ARG A 1 186 ? -14.425 3.905 6.317 1.00 96.44 186 ARG A C 1
ATOM 1366 O O . ARG A 1 186 ? -14.009 2.888 5.771 1.00 96.44 186 ARG A O 1
ATOM 1373 N N . ALA A 1 187 ? -13.622 4.715 7.003 1.00 97.31 187 ALA A N 1
ATOM 1374 C CA . ALA A 1 187 ? -12.224 4.385 7.248 1.00 97.31 187 ALA A CA 1
ATOM 1375 C C . ALA A 1 187 ? -12.085 3.134 8.124 1.00 97.31 187 ALA A C 1
ATOM 1377 O O . ALA A 1 187 ? -11.256 2.290 7.804 1.00 97.31 187 ALA A O 1
ATOM 1378 N N . ILE A 1 188 ? -12.925 2.970 9.149 1.00 97.06 188 ILE A N 1
ATOM 1379 C CA . ILE A 1 188 ? -12.981 1.749 9.964 1.00 97.06 188 ILE A CA 1
ATOM 1380 C C . ILE A 1 188 ? -13.307 0.526 9.091 1.00 97.06 188 ILE A C 1
ATOM 1382 O O . ILE A 1 188 ? -12.562 -0.446 9.121 1.00 97.06 188 ILE A O 1
ATOM 1386 N N . GLU A 1 189 ? -14.325 0.596 8.227 1.00 97.62 189 GLU A N 1
ATOM 1387 C CA . GLU A 1 189 ? -14.656 -0.510 7.306 1.00 97.62 189 GLU A CA 1
ATOM 1388 C C . GLU A 1 189 ? -13.496 -0.884 6.366 1.00 97.62 189 GLU A C 1
ATOM 1390 O O . GLU A 1 189 ? -13.320 -2.045 5.994 1.00 97.62 189 GLU A O 1
ATOM 1395 N N . LEU A 1 190 ? -12.710 0.106 5.933 1.00 98.56 190 LEU A N 1
ATOM 1396 C CA . LEU A 1 190 ? -11.533 -0.115 5.094 1.00 98.56 190 LEU A CA 1
ATOM 1397 C C . LEU A 1 190 ? -10.370 -0.728 5.886 1.00 98.56 190 LEU A C 1
ATOM 1399 O O . LEU A 1 190 ? -9.622 -1.528 5.327 1.00 98.56 190 LEU A O 1
ATOM 1403 N N . LEU A 1 191 ? -10.223 -0.385 7.168 1.00 98.50 191 LEU A N 1
ATOM 1404 C CA . LEU A 1 191 ? -9.245 -1.007 8.063 1.00 98.50 191 LEU A CA 1
ATOM 1405 C C . LEU A 1 191 ? -9.622 -2.466 8.340 1.00 98.50 191 LEU A C 1
ATOM 1407 O O . LEU A 1 191 ? -8.767 -3.334 8.180 1.00 98.50 191 LEU A O 1
ATOM 1411 N N . ASP A 1 192 ? -10.897 -2.756 8.616 1.00 98.12 192 ASP A N 1
ATOM 1412 C CA . ASP A 1 192 ? -11.414 -4.128 8.719 1.00 98.12 192 ASP A CA 1
ATOM 1413 C C . ASP A 1 192 ? -11.110 -4.925 7.448 1.00 98.12 192 ASP A C 1
ATOM 1415 O O . ASP A 1 192 ? -10.586 -6.040 7.488 1.00 98.12 192 ASP A O 1
ATOM 1419 N N . LEU A 1 193 ? -11.388 -4.326 6.287 1.00 98.56 193 LEU A N 1
ATOM 1420 C CA . LEU A 1 193 ? -11.112 -4.949 5.002 1.00 98.56 193 LEU A CA 1
ATOM 1421 C C . LEU A 1 193 ? -9.614 -5.212 4.800 1.00 98.56 193 LEU A C 1
ATOM 1423 O O . LEU A 1 193 ? -9.252 -6.274 4.301 1.00 98.56 193 LEU A O 1
ATOM 1427 N N . ALA A 1 194 ? -8.736 -4.284 5.187 1.00 98.44 194 ALA A N 1
ATOM 1428 C CA . ALA A 1 194 ? -7.291 -4.475 5.084 1.00 98.44 194 ALA A CA 1
ATOM 1429 C C . ALA A 1 194 ? -6.820 -5.692 5.898 1.00 98.44 194 ALA A C 1
ATOM 1431 O O . ALA A 1 194 ? -5.992 -6.463 5.411 1.00 98.44 194 ALA A O 1
ATOM 1432 N N . ARG A 1 195 ? -7.393 -5.900 7.089 1.00 97.50 195 ARG A N 1
ATOM 1433 C CA . ARG A 1 195 ? -7.112 -7.058 7.952 1.00 97.50 195 ARG A CA 1
ATOM 1434 C C . ARG A 1 195 ? -7.594 -8.363 7.322 1.00 97.50 195 ARG A C 1
ATOM 1436 O O . ARG A 1 195 ? -6.843 -9.329 7.268 1.00 97.50 195 ARG A O 1
ATOM 1443 N N . LEU A 1 196 ? -8.803 -8.367 6.753 1.00 97.81 196 LEU A N 1
ATOM 1444 C CA . LEU A 1 196 ? -9.342 -9.529 6.034 1.00 97.81 196 LEU A CA 1
ATOM 1445 C C . LEU A 1 196 ? -8.523 -9.893 4.786 1.00 97.81 196 LEU A C 1
ATOM 1447 O O . LEU A 1 196 ? -8.414 -11.067 4.440 1.00 97.81 196 LEU A O 1
ATOM 1451 N N . LEU A 1 197 ? -7.968 -8.896 4.093 1.00 97.81 197 LEU A N 1
ATOM 1452 C CA . LEU A 1 197 ? -7.222 -9.095 2.847 1.00 97.81 197 LEU A CA 1
ATOM 1453 C C . LEU A 1 197 ? -5.748 -9.458 3.060 1.00 97.81 197 LEU A C 1
ATOM 1455 O O . LEU A 1 197 ? -5.122 -9.968 2.131 1.00 97.81 197 LEU A O 1
ATOM 1459 N N . ALA A 1 198 ? -5.178 -9.172 4.231 1.00 96.19 198 ALA A N 1
ATOM 1460 C CA . ALA A 1 198 ? -3.763 -9.400 4.512 1.00 96.19 198 ALA A CA 1
ATOM 1461 C C . ALA A 1 198 ? -3.506 -9.909 5.949 1.00 96.19 198 ALA A C 1
ATOM 1463 O O . ALA A 1 198 ? -2.707 -9.299 6.670 1.00 96.19 198 ALA A O 1
ATOM 1464 N N . PRO A 1 199 ? -4.145 -11.018 6.370 1.00 95.50 199 PRO A N 1
ATOM 1465 C CA . PRO A 1 199 ? -3.980 -11.561 7.714 1.00 95.50 199 PRO A CA 1
ATOM 1466 C C . PRO A 1 199 ? -2.561 -12.103 7.942 1.00 95.50 199 PRO A C 1
ATOM 1468 O O . PRO A 1 199 ? -1.930 -12.647 7.034 1.00 95.50 199 PRO A O 1
ATOM 1471 N N . GLY A 1 200 ? -2.059 -11.972 9.166 1.00 93.25 200 GLY A N 1
ATOM 1472 C CA . GLY A 1 200 ? -0.717 -12.366 9.587 1.00 93.25 200 GLY A CA 1
ATOM 1473 C C . GLY A 1 200 ? 0.403 -11.489 9.022 1.00 93.25 200 GLY A C 1
ATOM 1474 O O . GLY A 1 200 ? 1.567 -11.896 9.051 1.00 93.25 200 GLY A O 1
ATOM 1475 N N . THR A 1 201 ? 0.074 -10.312 8.481 1.00 95.19 201 THR A N 1
ATOM 1476 C CA . THR A 1 201 ? 1.041 -9.403 7.850 1.00 95.19 201 THR A CA 1
ATOM 1477 C C . THR A 1 201 ? 1.163 -8.080 8.605 1.00 95.19 201 THR A C 1
ATOM 1479 O O . THR A 1 201 ? 0.323 -7.709 9.423 1.00 95.19 201 THR A O 1
ATOM 1482 N N . LEU A 1 202 ? 2.183 -7.289 8.260 1.00 94.44 202 LEU A N 1
ATOM 1483 C CA . LEU A 1 202 ? 2.325 -5.923 8.775 1.00 94.44 202 LEU A CA 1
ATOM 1484 C C . LEU 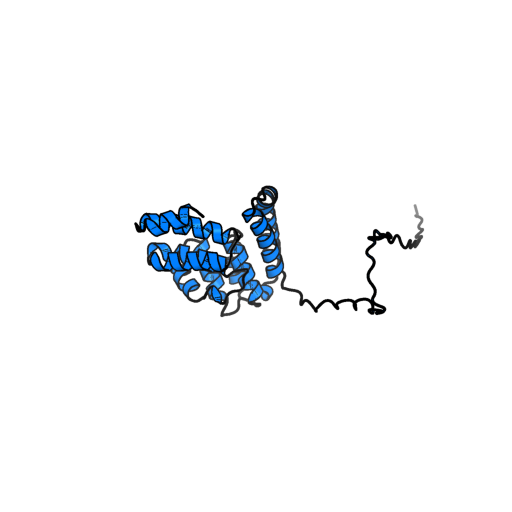A 1 202 ? 1.173 -4.986 8.382 1.00 94.44 202 LEU A C 1
ATOM 1486 O O . LEU A 1 202 ? 0.990 -3.953 9.026 1.00 94.44 202 LEU A O 1
ATOM 1490 N N . VAL A 1 203 ? 0.416 -5.316 7.332 1.00 97.19 203 VAL A N 1
ATOM 1491 C CA . VAL A 1 203 ? -0.760 -4.540 6.922 1.00 97.19 203 VAL A CA 1
ATOM 1492 C C . VAL A 1 203 ? -1.887 -4.714 7.934 1.00 97.19 203 VAL A C 1
ATOM 1494 O O . VAL A 1 203 ? -2.481 -3.713 8.327 1.00 97.19 203 VAL A O 1
ATOM 1497 N N . GLU A 1 204 ? -2.143 -5.943 8.392 1.00 96.75 204 GLU A N 1
ATOM 1498 C CA . GLU A 1 204 ? -3.124 -6.216 9.449 1.00 96.75 204 GLU A CA 1
ATOM 1499 C C . GLU A 1 204 ? -2.748 -5.485 10.742 1.00 96.75 204 GLU A C 1
ATOM 1501 O O . GLU A 1 204 ? -3.553 -4.722 11.270 1.00 96.75 204 GLU A O 1
ATOM 1506 N N . GLU A 1 205 ? -1.498 -5.621 11.185 1.00 94.56 205 GLU A N 1
ATOM 1507 C CA . GLU A 1 205 ? -0.968 -4.914 12.358 1.00 94.56 205 GLU A CA 1
ATOM 1508 C C . GLU A 1 205 ? -1.112 -3.390 12.241 1.00 94.56 205 GLU A C 1
ATOM 1510 O O . GLU A 1 205 ? -1.503 -2.689 13.178 1.00 94.56 205 GLU A O 1
ATOM 1515 N N . GLY A 1 206 ? -0.788 -2.849 11.064 1.00 95.44 206 GLY A N 1
ATOM 1516 C CA . GLY A 1 206 ? -0.932 -1.428 10.772 1.00 95.44 206 GLY A CA 1
ATOM 1517 C C . GLY A 1 206 ? -2.391 -0.973 10.779 1.00 95.44 206 GLY A C 1
ATOM 1518 O O . GLY A 1 206 ? -2.679 0.136 11.238 1.00 95.44 206 GLY A O 1
ATOM 1519 N N . ALA A 1 207 ? -3.304 -1.816 10.295 1.00 97.56 207 ALA A N 1
ATOM 1520 C CA . ALA A 1 207 ? -4.731 -1.544 10.287 1.00 97.56 207 ALA A CA 1
ATOM 1521 C C . ALA A 1 207 ? -5.309 -1.550 11.708 1.00 97.56 207 ALA A C 1
ATOM 1523 O O . ALA A 1 207 ? -5.930 -0.561 12.091 1.00 97.56 207 ALA A O 1
ATOM 1524 N N . LEU A 1 208 ? -5.006 -2.579 12.508 1.00 95.69 208 LEU A N 1
ATOM 1525 C CA . LEU A 1 208 ? -5.397 -2.698 13.917 1.00 95.69 208 LEU A CA 1
ATOM 1526 C C . LEU A 1 208 ? -5.011 -1.458 14.725 1.00 95.69 208 LEU A C 1
ATOM 1528 O O . LEU A 1 208 ? -5.860 -0.811 15.337 1.00 95.69 208 LEU A O 1
ATOM 1532 N N . ARG A 1 209 ? -3.731 -1.064 14.668 1.00 94.56 209 ARG A N 1
ATOM 1533 C CA . ARG A 1 209 ? -3.237 0.105 15.412 1.00 94.56 209 ARG A CA 1
ATOM 1534 C C . ARG A 1 209 ? -3.984 1.373 15.026 1.00 94.56 209 ARG A C 1
ATOM 1536 O O . ARG A 1 209 ? -4.365 2.142 15.902 1.00 94.56 209 ARG A O 1
ATOM 1543 N N . ARG A 1 210 ? -4.200 1.606 13.728 1.00 95.12 210 ARG A N 1
ATOM 1544 C CA . ARG A 1 210 ? -4.938 2.786 13.254 1.00 95.12 210 ARG A CA 1
ATOM 1545 C C . ARG A 1 210 ? -6.400 2.740 13.680 1.00 95.12 210 ARG A C 1
ATOM 1547 O O . ARG A 1 210 ? -6.920 3.767 14.097 1.00 95.12 210 ARG A O 1
ATOM 1554 N N . GLU A 1 211 ? -7.038 1.578 13.610 1.00 93.69 211 GLU A N 1
ATOM 1555 C CA . GLU A 1 211 ? -8.440 1.400 13.982 1.00 93.69 211 GLU A CA 1
ATOM 1556 C C . GLU A 1 211 ? -8.669 1.743 15.457 1.00 93.69 211 GLU A C 1
ATOM 1558 O O . GLU A 1 211 ? -9.562 2.531 15.759 1.00 93.69 211 GLU A O 1
ATOM 1563 N N . ILE A 1 212 ? -7.791 1.275 16.353 1.00 90.81 212 ILE A N 1
ATOM 1564 C CA . ILE A 1 212 ? -7.811 1.617 17.785 1.00 90.81 212 ILE A CA 1
ATOM 1565 C C . ILE A 1 212 ? -7.822 3.138 17.990 1.00 90.81 212 ILE A C 1
ATOM 1567 O O . ILE A 1 212 ? -8.644 3.651 18.750 1.00 90.81 212 ILE A O 1
ATOM 1571 N N . PHE A 1 213 ? -6.953 3.879 17.293 1.00 88.81 213 PHE A N 1
ATOM 1572 C CA . PHE A 1 213 ? -6.915 5.342 17.401 1.00 88.81 213 PHE A CA 1
ATOM 1573 C C . PHE A 1 213 ? -8.194 6.009 16.883 1.00 88.81 213 PHE A C 1
ATOM 1575 O O . PHE A 1 213 ? -8.676 6.955 17.505 1.00 88.81 213 PHE A O 1
ATOM 1582 N N . VAL A 1 214 ? -8.750 5.537 15.765 1.00 89.50 214 VAL A N 1
ATOM 1583 C CA . VAL A 1 214 ? -9.976 6.109 15.182 1.00 89.50 214 VAL A CA 1
ATOM 1584 C C . VAL A 1 214 ? -11.177 5.864 16.094 1.00 89.50 214 VAL A C 1
ATOM 1586 O O . VAL A 1 214 ? -11.952 6.779 16.364 1.00 89.50 214 VAL A O 1
ATOM 1589 N N . VAL A 1 215 ? -11.301 4.648 16.618 1.00 88.25 215 VAL A N 1
ATOM 1590 C CA . VAL A 1 215 ? -12.372 4.242 17.534 1.00 88.25 215 VAL A CA 1
ATOM 1591 C C . VAL A 1 215 ? -12.278 4.997 18.865 1.00 88.25 215 VAL A C 1
ATOM 1593 O O . VAL A 1 215 ? -13.295 5.488 19.357 1.00 88.25 215 VAL A O 1
ATOM 1596 N N . ALA A 1 216 ? -11.068 5.179 19.406 1.00 83.75 216 ALA A N 1
ATOM 1597 C CA . ALA A 1 216 ? -10.845 5.962 20.623 1.00 83.75 216 ALA A CA 1
ATOM 1598 C C . ALA A 1 216 ? -11.282 7.429 20.468 1.00 83.75 216 ALA A C 1
ATOM 1600 O O . ALA A 1 216 ? -11.867 7.998 21.387 1.00 83.75 216 ALA A O 1
ATOM 1601 N N . GLN A 1 217 ? -11.045 8.039 19.301 1.00 81.88 217 GLN A N 1
ATOM 1602 C CA . GLN A 1 217 ? -11.505 9.402 19.007 1.00 81.88 217 GLN A CA 1
ATOM 1603 C C . GLN A 1 217 ? -13.025 9.484 18.804 1.00 81.88 217 GLN A C 1
ATOM 1605 O O . GLN A 1 217 ? -13.624 10.517 19.092 1.00 81.88 217 GLN A O 1
ATOM 1610 N N . GLY A 1 218 ? -13.647 8.407 18.315 1.00 77.62 218 GLY A N 1
ATOM 1611 C CA . GLY A 1 218 ? -15.090 8.318 18.078 1.00 77.62 218 GLY A CA 1
ATOM 1612 C C . GLY A 1 218 ? -15.934 7.959 19.307 1.00 77.62 218 GLY A C 1
ATOM 1613 O O . GLY A 1 218 ? -17.156 8.060 19.238 1.00 77.62 218 GLY A O 1
ATOM 1614 N N . GLY A 1 219 ? -15.315 7.550 20.420 1.00 76.00 219 GLY A N 1
ATOM 1615 C CA . GLY A 1 219 ? -16.009 7.224 21.673 1.00 76.00 219 GLY A CA 1
ATOM 1616 C C . GLY A 1 219 ? -16.672 5.839 21.723 1.00 76.00 219 GLY A C 1
ATOM 1617 O O . GLY A 1 219 ? -17.477 5.586 22.618 1.00 76.00 219 GLY A O 1
ATOM 1618 N N . ASP A 1 220 ? -16.345 4.925 20.804 1.00 80.38 220 ASP A N 1
ATOM 1619 C CA . ASP A 1 220 ? -16.871 3.551 20.816 1.00 80.38 220 ASP A CA 1
ATOM 1620 C C . ASP A 1 220 ? -16.014 2.644 21.719 1.00 80.38 220 ASP A C 1
ATOM 1622 O O . ASP A 1 220 ? -15.102 1.936 21.287 1.00 80.38 220 ASP A O 1
ATOM 1626 N N . ALA A 1 221 ? -16.313 2.696 23.021 1.00 76.50 221 ALA A N 1
ATOM 1627 C CA . ALA A 1 221 ? -15.569 1.984 24.061 1.00 76.50 221 ALA A CA 1
ATOM 1628 C C . ALA A 1 221 ? -15.575 0.455 23.885 1.00 76.50 221 ALA A C 1
ATOM 1630 O O . ALA A 1 221 ? -14.564 -0.195 24.141 1.00 76.50 221 ALA A O 1
ATOM 1631 N N . ARG A 1 222 ? -16.682 -0.130 23.404 1.00 80.12 222 ARG A N 1
ATOM 1632 C CA . ARG A 1 222 ? -16.785 -1.589 23.224 1.00 80.12 222 ARG A CA 1
ATOM 1633 C C . ARG A 1 222 ? -15.862 -2.075 22.119 1.00 80.12 222 ARG A C 1
ATOM 1635 O O . ARG A 1 222 ? -15.155 -3.064 22.298 1.00 80.12 222 ARG A O 1
ATOM 1642 N N . ARG A 1 223 ? -15.863 -1.384 20.975 1.00 79.94 223 ARG A N 1
ATOM 1643 C CA . ARG A 1 223 ? -14.968 -1.729 19.869 1.00 79.94 223 ARG A CA 1
ATOM 1644 C C . ARG A 1 223 ? -13.510 -1.479 20.246 1.00 79.94 223 ARG A C 1
ATOM 1646 O O . ARG A 1 223 ? -12.656 -2.281 19.887 1.00 79.94 223 ARG A O 1
ATOM 1653 N N . PHE A 1 224 ? -13.229 -0.435 21.026 1.00 77.44 224 PHE A N 1
ATOM 1654 C CA . PHE A 1 224 ? -11.889 -0.179 21.551 1.00 77.44 224 PHE A CA 1
ATOM 1655 C C . PHE A 1 224 ? -11.380 -1.338 22.423 1.00 77.44 224 PHE A C 1
ATOM 1657 O O . PHE A 1 224 ? -10.297 -1.856 22.160 1.00 77.44 224 PHE A O 1
ATOM 1664 N N . GLU A 1 225 ? -12.165 -1.788 23.408 1.00 78.12 225 GLU A N 1
ATOM 1665 C CA . GLU A 1 225 ? -11.807 -2.922 24.277 1.00 78.12 225 GLU A CA 1
ATOM 1666 C C . GLU A 1 225 ? -11.559 -4.210 23.474 1.00 78.12 225 GLU A C 1
ATOM 1668 O O . GLU A 1 225 ? -10.580 -4.921 23.711 1.00 78.12 225 GLU A O 1
ATOM 1673 N N . ALA A 1 226 ? -12.404 -4.489 22.478 1.00 81.56 226 ALA A N 1
ATOM 1674 C CA . ALA A 1 226 ? -12.263 -5.670 21.629 1.00 81.56 226 ALA A CA 1
ATOM 1675 C C . ALA A 1 226 ? -11.005 -5.637 20.742 1.00 81.56 226 ALA A C 1
ATOM 1677 O O . ALA A 1 226 ? -10.428 -6.686 20.459 1.00 81.56 226 ALA A O 1
ATOM 1678 N N . LEU A 1 227 ? -10.579 -4.453 20.291 1.00 81.44 227 LEU A N 1
ATOM 1679 C CA . LEU A 1 227 ? -9.365 -4.287 19.486 1.00 81.44 227 LEU A CA 1
ATOM 1680 C C . LEU A 1 227 ? -8.094 -4.272 20.340 1.00 81.44 227 LEU A C 1
ATOM 1682 O O . LEU A 1 227 ? -7.064 -4.759 19.895 1.00 81.44 227 LEU A O 1
ATOM 1686 N N . ALA A 1 228 ? -8.152 -3.738 21.561 1.00 77.62 228 ALA A N 1
ATOM 1687 C CA . ALA A 1 228 ? -6.995 -3.634 22.453 1.00 77.62 228 ALA A CA 1
ATOM 1688 C C . ALA A 1 228 ? -6.504 -4.985 23.008 1.00 77.62 228 ALA A C 1
ATOM 1690 O O . ALA A 1 228 ? -5.434 -5.047 23.609 1.00 77.62 228 ALA A O 1
ATOM 1691 N N . THR A 1 229 ? -7.298 -6.045 22.852 1.00 82.94 229 THR A N 1
ATOM 1692 C CA . THR A 1 229 ? -6.995 -7.400 23.340 1.00 82.94 229 THR A CA 1
ATOM 1693 C C . THR A 1 229 ? -6.489 -8.352 22.250 1.00 82.94 229 THR A C 1
ATOM 1695 O O . THR A 1 229 ? -6.214 -9.512 22.557 1.00 82.94 229 THR A O 1
ATOM 1698 N N . GLN A 1 230 ? -6.367 -7.877 21.005 1.00 71.50 230 GLN A N 1
ATOM 1699 C CA . GLN A 1 230 ? -5.810 -8.609 19.859 1.00 71.50 230 GLN A CA 1
ATOM 1700 C C . GLN A 1 230 ? -4.320 -8.315 19.701 1.00 71.50 230 GLN A C 1
ATOM 1702 O O . GLN A 1 230 ? -3.584 -9.281 19.406 1.00 71.50 230 GLN A O 1
#

Sequence (230 aa):
MRPPRRLIIARLALIAGLAMLAAPAQAAGDGHGDGHGEPPKPVEALPVTPRGLPVELVRTLQLLQDRIARGSTQAHLAQRQLLVHIESRLAAVEPETWAVAENARAGVAFALAGGGPALLRRMLDGGKLGEAEAPLVLGALAYLEGREKEARTLLAKFDPRTMPASLAGQLALTQAAVTVRDAPVRAIELLDLARLLAPGTLVEEGALRREIFVVAQGGDARRFEALATQ

pLDDT: mean 85.36, std 20.06, range [34.47, 98.88]